Protein AF-A0A1D6MQC3-F1 (afdb_monomer_lite)

InterPro domains:
  IPR008409 Pre-mRNA-splicing factor SPF27 [PF05700] (33-238)
  IPR008409 Pre-mRNA-splicing factor SPF27 [PTHR13296] (32-238)
  IPR029058 Alpha/Beta hydrolase fold [G3DSA:3.40.50.1820] (161-335)
  IPR029058 Alpha/Beta hydrolase fold [SSF53474] (252-306)

Secondary structure (DSSP, 8-state):
------------PPPPPP-TTS------TT-------TTT-TTTT-HHHHHHHHHHHHHHHHH--SPPP-TTTTSPPPPP---TT-HHHHHHHHHHHTTPPPPPP--GGG--PPPPGGGTT-HHHHHHHHHHHHHHHHHHHHHHHHHHHHHHHHHHHHHHHHHHHHHHHHHHHHHHHHHHHHHHHHHHHHHHHHHHHHHHHHHHHHHHHHHHHHHHHHHHHHHHHHHHHHHHHHHHHHHHHHS-TT----SEEEE--TT--TT--PPEEEEEE---STTS-TTSHHHHHHHHHHHHHHT-EEEEEEPPP----------------------------------------------------

Sequence (361 aa):
MASSATREVLMLEAPPPSDPAAGPWRAVPDAEAIDALPYIDGDYGDAAVKREVDRLVEEEMRRGKRKPADFLRDLPPVPTAGFENHPMLSKEYERVRAGKPPFMLDMSRYGLEPPPMNKRNDVGAWRQALRNAQSQLQHQIIRIENLELMLKYGVDVWKLQNRQMESVLSRMQKMAVEYNERIENVNRERKFHQQNTGGQLHALKMEWQELCQKNIAIQAACVDLQNHIDQLKLEAKELRYLDNPAFPSHLCCLFVPSGSGVHDWLPLIIYFHGGGYVLFRVAYDLLYDTCMALTATTLAVVVSVGECPWTTTQEPTHKHHEDLRYRGGKEEATLHLSLAAGRFISHCDYLSCNCHMGQSV

Structure (mmCIF, N/CA/C/O backbone):
data_AF-A0A1D6MQC3-F1
#
_entry.id   AF-A0A1D6MQC3-F1
#
loop_
_atom_site.group_PDB
_atom_site.id
_atom_site.type_symbol
_atom_site.label_atom_id
_atom_site.label_alt_id
_atom_site.label_comp_id
_atom_site.label_asym_id
_atom_site.label_entity_id
_atom_site.label_seq_id
_atom_site.pdbx_PDB_ins_code
_atom_site.Cartn_x
_atom_site.Cartn_y
_atom_site.Cartn_z
_atom_site.occupancy
_atom_site.B_iso_or_equiv
_atom_site.auth_seq_id
_atom_site.auth_comp_id
_atom_site.auth_asym_id
_atom_site.auth_atom_id
_atom_site.pdbx_PDB_model_num
ATOM 1 N N . MET A 1 1 ? -34.246 26.221 39.893 1.00 34.72 1 MET A N 1
ATOM 2 C CA . MET A 1 1 ? -32.952 25.786 39.330 1.00 34.72 1 MET A CA 1
ATOM 3 C C . MET A 1 1 ? -32.909 24.269 39.389 1.00 34.72 1 MET A C 1
ATOM 5 O O . MET A 1 1 ? -32.633 23.721 40.442 1.00 34.72 1 MET A O 1
ATOM 9 N N . ALA A 1 2 ? -33.272 23.601 38.299 1.00 31.73 2 ALA A N 1
ATOM 10 C CA . ALA A 1 2 ? -33.122 22.158 38.156 1.00 31.73 2 ALA A CA 1
ATOM 11 C C . ALA A 1 2 ? -32.443 21.942 36.804 1.00 31.73 2 ALA A C 1
ATOM 13 O O . ALA A 1 2 ? -33.052 22.165 35.761 1.00 31.73 2 ALA A O 1
ATOM 14 N N . SER A 1 3 ? -31.144 21.644 36.836 1.00 33.56 3 SER A N 1
ATOM 15 C CA . SER A 1 3 ? -30.374 21.332 35.637 1.00 33.56 3 SER A CA 1
ATOM 16 C C . SER A 1 3 ? -30.653 19.878 35.274 1.00 33.56 3 SER A C 1
ATOM 18 O O . SER A 1 3 ? -30.151 18.959 35.918 1.00 33.56 3 SER A O 1
ATOM 20 N N . SER A 1 4 ? -31.514 19.683 34.278 1.00 36.75 4 SER A N 1
ATOM 21 C CA . SER A 1 4 ? -31.665 18.415 33.575 1.00 36.75 4 SER A CA 1
ATOM 22 C C . SER A 1 4 ? -30.401 18.192 32.748 1.00 36.75 4 SER A C 1
ATOM 24 O O . SER A 1 4 ? -30.325 18.624 31.601 1.00 36.75 4 SER A O 1
ATOM 26 N N . ALA A 1 5 ? -29.394 17.553 33.341 1.00 38.22 5 ALA A N 1
ATOM 27 C CA . ALA A 1 5 ? -28.228 17.077 32.613 1.00 38.22 5 ALA A CA 1
ATOM 28 C C . ALA A 1 5 ? -28.644 15.861 31.773 1.00 38.22 5 ALA A C 1
ATOM 30 O O . ALA A 1 5 ? -28.589 14.714 32.217 1.00 38.22 5 ALA A O 1
ATOM 31 N N . THR A 1 6 ? -29.116 16.126 30.558 1.00 37.12 6 THR A N 1
ATOM 32 C CA . THR A 1 6 ? -29.173 15.136 29.487 1.00 37.12 6 THR A CA 1
ATOM 33 C C . THR A 1 6 ? -27.772 14.560 29.313 1.00 37.12 6 THR A C 1
ATOM 35 O O . THR A 1 6 ? -26.842 15.276 28.951 1.00 37.12 6 THR A O 1
ATOM 38 N N . ARG A 1 7 ? -27.608 13.270 29.625 1.00 45.03 7 ARG A N 1
ATOM 39 C CA . ARG A 1 7 ? -26.425 12.492 29.251 1.00 45.03 7 ARG A CA 1
ATOM 40 C C . ARG A 1 7 ? -26.355 12.475 27.726 1.00 45.03 7 ARG A C 1
ATOM 42 O O . ARG A 1 7 ? -27.000 11.645 27.093 1.00 45.03 7 ARG A O 1
ATOM 49 N N . GLU A 1 8 ? -25.613 13.411 27.147 1.00 39.19 8 GLU A N 1
ATOM 50 C CA . GLU A 1 8 ? -25.150 13.299 25.769 1.00 39.19 8 GLU A CA 1
ATOM 51 C C . GLU A 1 8 ? -24.224 12.083 25.709 1.00 39.19 8 GLU A C 1
ATOM 53 O O . GLU A 1 8 ? -23.063 12.120 26.115 1.00 39.19 8 GLU A O 1
ATOM 58 N N . VAL A 1 9 ? -24.783 10.956 25.274 1.00 41.75 9 VAL A N 1
ATOM 59 C CA . VAL A 1 9 ? -24.000 9.836 24.765 1.00 41.75 9 VAL A CA 1
ATOM 60 C C . VAL A 1 9 ? -23.278 10.391 23.545 1.00 41.75 9 VAL A C 1
ATOM 62 O O . VAL A 1 9 ? -23.918 10.692 22.540 1.00 41.75 9 VAL A O 1
ATOM 65 N N . LEU A 1 10 ? -21.966 10.605 23.667 1.00 40.91 10 LEU A N 1
ATOM 66 C CA . LEU A 1 10 ? -21.094 10.952 22.549 1.00 40.91 10 LEU A CA 1
ATOM 67 C C . LEU A 1 10 ? -21.168 9.806 21.540 1.00 40.91 10 LEU A C 1
ATOM 69 O O . LEU A 1 10 ? -20.460 8.807 21.654 1.00 40.91 10 LEU A O 1
ATOM 73 N N . MET A 1 11 ? -22.089 9.935 20.591 1.00 41.16 11 MET A N 1
ATOM 74 C CA . MET A 1 11 ? -22.157 9.076 19.425 1.00 41.16 11 MET A CA 1
ATOM 75 C C . MET A 1 11 ? -20.821 9.207 18.699 1.00 41.16 11 MET A C 1
ATOM 77 O O . MET A 1 11 ? -20.353 10.317 18.440 1.00 41.16 11 MET A O 1
ATOM 81 N N . LEU A 1 12 ? -20.195 8.066 18.419 1.00 43.25 12 LEU A N 1
ATOM 82 C CA . LEU A 1 12 ? -19.002 7.972 17.592 1.00 43.25 12 LEU A CA 1
ATOM 83 C C . LEU A 1 12 ? -19.393 8.429 16.177 1.00 43.25 12 LEU A C 1
ATOM 85 O O . LEU A 1 12 ? -19.838 7.627 15.357 1.00 43.25 12 LEU A O 1
ATOM 89 N N . GLU A 1 13 ? -19.317 9.729 15.897 1.00 42.38 13 GLU A N 1
ATOM 90 C CA . GLU A 1 13 ? -19.488 10.201 14.530 1.00 42.38 13 GLU A CA 1
ATOM 91 C C . GLU A 1 13 ? -18.319 9.664 13.706 1.00 42.38 13 GLU A C 1
ATOM 93 O O . GLU A 1 13 ? -17.146 9.944 13.971 1.00 42.38 13 GLU A O 1
ATOM 98 N N . ALA A 1 14 ? -18.655 8.824 12.726 1.00 45.47 14 ALA A N 1
ATOM 99 C CA . ALA A 1 14 ? -17.711 8.381 11.721 1.00 45.47 14 ALA A CA 1
ATOM 100 C C . ALA A 1 14 ? -17.097 9.614 11.034 1.00 45.47 14 ALA A C 1
ATOM 102 O O . ALA A 1 14 ? -17.800 10.610 10.833 1.00 45.47 14 ALA A O 1
ATOM 103 N N . PRO A 1 15 ? -15.807 9.565 10.655 1.00 46.56 15 PRO A N 1
ATOM 104 C CA . PRO A 1 15 ? -15.192 10.655 9.915 1.00 46.56 15 PRO A CA 1
ATOM 105 C C . PRO A 1 15 ? -16.057 11.012 8.696 1.00 46.56 15 PRO A C 1
ATOM 107 O O . PRO A 1 15 ? -16.594 10.101 8.053 1.00 46.56 15 PRO A O 1
ATOM 110 N N . PRO A 1 16 ? -16.223 12.314 8.385 1.00 42.84 16 PRO A N 1
ATOM 111 C CA . PRO A 1 16 ? -17.072 12.748 7.287 1.00 42.84 16 PRO A CA 1
ATOM 112 C C . PRO A 1 16 ? -16.651 12.033 5.998 1.00 42.84 16 PRO A C 1
ATOM 114 O O . PRO A 1 16 ? -15.452 11.801 5.801 1.00 42.84 16 PRO A O 1
ATOM 117 N N . PRO A 1 17 ? -17.614 11.663 5.131 1.00 44.62 17 PRO A N 1
ATOM 118 C CA . PRO A 1 17 ? -17.319 10.947 3.903 1.00 44.62 17 PRO A CA 1
ATOM 119 C C . PRO A 1 17 ? -16.237 11.703 3.133 1.00 44.62 17 PRO A C 1
ATOM 121 O O . PRO A 1 17 ? -16.366 12.893 2.840 1.00 44.62 17 PRO A O 1
ATOM 124 N N . SER A 1 18 ? -15.137 11.001 2.877 1.00 50.00 18 SER A N 1
ATOM 125 C CA . SER A 1 18 ? -13.999 11.495 2.118 1.00 50.00 18 SER A CA 1
ATOM 126 C C . SER A 1 18 ? -14.471 12.044 0.775 1.00 50.00 18 SER A C 1
ATOM 128 O O . SER A 1 18 ? -15.140 11.318 0.049 1.00 50.00 18 SER A O 1
ATOM 130 N N . ASP A 1 19 ? -14.106 13.300 0.505 1.00 46.09 19 ASP A N 1
ATOM 131 C CA . ASP A 1 19 ? -13.983 13.986 -0.790 1.00 46.09 19 ASP A CA 1
ATOM 132 C C . ASP A 1 19 ? -14.929 13.501 -1.919 1.00 46.09 19 ASP A C 1
ATOM 134 O O . ASP A 1 19 ? -14.752 12.392 -2.417 1.00 46.09 19 ASP A O 1
ATOM 138 N N . PRO A 1 20 ? -15.883 14.309 -2.427 1.00 47.78 20 PRO A N 1
ATOM 139 C CA . PRO A 1 20 ? -16.808 13.896 -3.496 1.00 47.78 20 PRO A CA 1
ATOM 140 C C . PRO A 1 20 ? -16.132 13.489 -4.825 1.00 47.78 20 PRO A C 1
ATOM 142 O O . PRO A 1 20 ? -16.808 12.989 -5.725 1.00 47.78 20 PRO A O 1
ATOM 145 N N . ALA A 1 21 ? -14.815 13.689 -4.966 1.00 47.16 21 ALA A N 1
ATOM 146 C CA . ALA A 1 21 ? -14.002 13.172 -6.070 1.00 47.16 21 ALA A CA 1
ATOM 147 C C . ALA A 1 21 ? -13.526 11.713 -5.877 1.00 47.16 21 ALA A C 1
ATOM 149 O O . ALA A 1 21 ? -13.107 11.068 -6.843 1.00 47.16 21 ALA A O 1
ATOM 150 N N . ALA A 1 22 ? -13.585 11.173 -4.658 1.00 48.03 22 ALA A N 1
ATOM 151 C CA . ALA A 1 22 ? -13.391 9.758 -4.395 1.00 48.03 22 ALA A CA 1
ATOM 152 C C . ALA A 1 22 ? -14.661 9.026 -4.847 1.00 48.03 22 ALA A C 1
ATOM 154 O O . ALA A 1 22 ? -15.735 9.205 -4.280 1.00 48.03 22 ALA A O 1
ATOM 155 N N . GLY A 1 23 ? -14.552 8.242 -5.923 1.00 49.53 23 GLY A N 1
ATOM 156 C CA . GLY A 1 23 ? -15.660 7.436 -6.441 1.00 49.53 23 GLY A CA 1
ATOM 157 C C . GLY A 1 23 ? -16.325 6.572 -5.357 1.00 49.53 23 GLY A C 1
ATOM 158 O O . GLY A 1 23 ? -15.761 6.408 -4.275 1.00 49.53 23 GLY A O 1
ATOM 159 N N . PRO A 1 24 ? -17.512 6.001 -5.634 1.00 45.12 24 PRO A N 1
ATOM 160 C CA . PRO A 1 24 ? -18.362 5.327 -4.656 1.00 45.12 24 PRO A CA 1
ATOM 161 C C . PRO A 1 24 ? -17.774 3.968 -4.244 1.00 45.12 24 PRO A C 1
ATOM 163 O O . PRO A 1 24 ? -18.331 2.906 -4.513 1.00 45.12 24 PRO A O 1
ATOM 166 N N . TRP A 1 25 ? -16.627 3.984 -3.577 1.00 49.94 25 TRP A N 1
ATOM 167 C CA . TRP A 1 25 ? -16.129 2.867 -2.800 1.00 49.94 25 TRP A CA 1
ATOM 168 C C . TRP A 1 25 ? -17.039 2.785 -1.582 1.00 49.94 25 TRP A C 1
ATOM 170 O O . TRP A 1 25 ? -16.910 3.587 -0.665 1.00 49.94 25 TRP A O 1
ATOM 180 N N . ARG A 1 26 ? -18.043 1.904 -1.668 1.00 51.34 26 ARG A N 1
ATOM 181 C CA . ARG A 1 26 ? -19.084 1.627 -0.665 1.00 51.34 26 ARG A CA 1
ATOM 182 C C . ARG A 1 26 ? -18.827 2.266 0.708 1.00 51.34 26 ARG A C 1
ATOM 184 O O . ARG A 1 26 ? -18.024 1.758 1.486 1.00 51.34 26 ARG A O 1
ATOM 191 N N . ALA A 1 27 ? -19.650 3.245 1.072 1.00 52.03 27 ALA A N 1
ATOM 192 C CA . ALA A 1 27 ? -20.203 3.199 2.416 1.00 52.03 27 ALA A CA 1
ATOM 193 C C . ALA A 1 27 ? -21.127 1.972 2.438 1.00 52.03 27 ALA A C 1
ATOM 195 O O . ALA A 1 27 ? -22.061 1.877 1.637 1.00 52.03 27 ALA A O 1
ATOM 196 N N . VAL A 1 28 ? -20.795 0.965 3.245 1.00 49.41 28 VAL A N 1
ATOM 197 C CA . VAL A 1 28 ? -21.633 -0.231 3.380 1.00 49.41 28 VAL A CA 1
ATOM 198 C C . VAL A 1 28 ? -23.005 0.234 3.910 1.00 49.41 28 VAL A C 1
ATOM 200 O O . VAL A 1 28 ? -23.018 0.956 4.904 1.00 49.41 28 VAL A O 1
ATOM 203 N N . PRO A 1 29 ? -24.142 -0.125 3.273 1.00 50.16 29 PRO A N 1
ATOM 204 C CA . PRO A 1 29 ? -25.469 0.383 3.662 1.00 50.16 29 PRO A CA 1
ATOM 205 C C . PRO A 1 29 ? -25.888 -0.015 5.084 1.00 50.16 29 PRO A C 1
ATOM 207 O O . PRO A 1 29 ? -26.681 0.683 5.697 1.00 50.16 29 PRO A O 1
ATOM 210 N N . ASP A 1 30 ?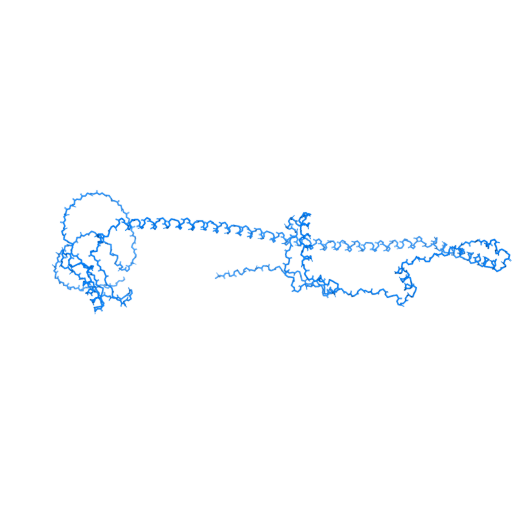 -25.299 -1.104 5.581 1.00 45.75 30 ASP A N 1
ATOM 211 C CA . ASP A 1 30 ? -25.301 -1.575 6.964 1.00 45.75 30 ASP A CA 1
ATOM 212 C C . ASP A 1 30 ? -23.847 -1.885 7.346 1.00 45.75 30 ASP A C 1
ATOM 214 O O . ASP A 1 30 ? -23.471 -3.035 7.581 1.00 45.75 30 ASP A O 1
ATOM 218 N N . ALA A 1 31 ? -22.973 -0.878 7.385 1.00 50.22 31 ALA A N 1
ATOM 219 C CA . ALA A 1 31 ? -21.895 -0.960 8.362 1.00 50.22 31 ALA A CA 1
ATOM 220 C C . ALA A 1 31 ? -22.562 -0.858 9.742 1.00 50.22 31 ALA A C 1
ATOM 222 O O . ALA A 1 31 ? -22.461 0.170 10.408 1.00 50.22 31 ALA A O 1
ATOM 223 N N . GLU A 1 32 ? -23.264 -1.920 10.171 1.00 51.44 32 GLU A N 1
ATOM 224 C CA . GLU A 1 32 ? -23.300 -2.258 11.591 1.00 51.44 32 GLU A CA 1
ATOM 225 C C . GLU A 1 32 ? -21.884 -2.002 12.075 1.00 51.44 32 GLU A C 1
ATOM 227 O O . GLU A 1 32 ? -20.941 -2.455 11.426 1.00 51.44 32 GLU A O 1
ATOM 232 N N . ALA A 1 33 ? -21.728 -1.157 13.089 1.00 58.84 33 ALA A N 1
ATOM 233 C CA . ALA A 1 33 ? -20.427 -0.786 13.601 1.00 58.84 33 ALA A CA 1
ATOM 234 C C . ALA A 1 33 ? -19.710 -2.073 14.027 1.00 58.84 33 ALA A C 1
ATOM 236 O O . ALA A 1 33 ? -19.910 -2.566 15.135 1.00 58.84 33 ALA A O 1
ATOM 237 N N . ILE A 1 34 ? -18.947 -2.670 13.104 1.00 62.44 34 ILE A N 1
ATOM 238 C CA . ILE A 1 34 ? -18.114 -3.832 13.364 1.00 62.44 34 ILE A CA 1
ATOM 239 C C . ILE A 1 34 ? -16.977 -3.266 14.194 1.00 62.44 34 ILE A C 1
ATOM 241 O O . ILE A 1 34 ? -15.981 -2.771 13.664 1.00 62.44 34 ILE A O 1
ATOM 245 N N . ASP A 1 35 ? -17.208 -3.243 15.499 1.00 72.56 35 ASP A N 1
ATOM 246 C CA . ASP A 1 35 ? -16.272 -2.714 16.464 1.00 72.56 35 ASP A CA 1
ATOM 247 C C . ASP A 1 35 ? -15.234 -3.794 16.756 1.00 72.56 35 ASP A C 1
ATOM 249 O O . ASP A 1 35 ? -15.494 -4.782 17.442 1.00 72.56 35 ASP A O 1
ATOM 253 N N . ALA A 1 36 ? -14.067 -3.636 16.148 1.00 82.06 36 ALA A N 1
ATOM 254 C CA . ALA A 1 36 ? -12.862 -4.362 16.505 1.00 82.06 36 ALA A CA 1
ATOM 255 C C . ALA A 1 36 ? -11.832 -3.316 16.927 1.00 82.06 36 ALA A C 1
ATOM 257 O O . ALA A 1 36 ? -11.627 -2.326 16.211 1.00 82.06 36 ALA A O 1
ATOM 258 N N . LEU A 1 37 ? -11.160 -3.529 18.064 1.00 89.06 37 LEU A N 1
ATOM 259 C CA . LEU A 1 37 ? -10.307 -2.519 18.688 1.00 89.06 37 LEU A CA 1
ATOM 260 C C . LEU A 1 37 ? -8.840 -3.001 18.782 1.00 89.06 37 LEU A C 1
ATOM 262 O O . LEU A 1 37 ? -8.327 -3.236 19.879 1.00 89.06 37 LEU A O 1
ATOM 266 N N . PRO A 1 38 ? -8.097 -3.083 17.651 1.00 90.00 38 PRO A N 1
ATOM 267 C CA . PRO A 1 38 ? -6.746 -3.653 17.604 1.00 90.00 38 PRO A CA 1
ATOM 268 C C . PRO A 1 38 ? -5.713 -3.054 18.567 1.00 90.00 38 PRO A C 1
ATOM 270 O O . PRO A 1 38 ? -4.711 -3.702 18.856 1.00 90.00 38 PRO A O 1
ATOM 273 N N . TYR A 1 39 ? -5.880 -1.804 19.019 1.00 90.06 39 TYR A N 1
ATOM 274 C CA . TYR A 1 39 ? -4.934 -1.167 19.943 1.00 90.06 39 TYR A CA 1
ATOM 275 C C . TYR A 1 39 ? -5.162 -1.534 21.416 1.00 90.06 39 TYR A C 1
ATOM 277 O O . TYR A 1 39 ? -4.276 -1.255 22.229 1.00 90.06 39 TYR A O 1
ATOM 285 N N . ILE A 1 40 ? -6.313 -2.115 21.771 1.00 90.50 40 ILE A N 1
ATOM 286 C CA . ILE A 1 40 ? -6.606 -2.600 23.133 1.00 90.50 40 ILE A CA 1
ATOM 287 C C . ILE A 1 40 ? -6.751 -4.129 23.191 1.00 90.50 40 ILE A C 1
ATOM 289 O O . ILE A 1 40 ? -6.465 -4.712 24.237 1.00 90.50 40 ILE A O 1
ATOM 293 N N . ASP A 1 41 ? -7.134 -4.767 22.081 1.00 90.00 41 ASP A N 1
ATOM 294 C CA . ASP A 1 41 ? -7.261 -6.220 21.947 1.00 90.00 41 ASP A CA 1
ATOM 295 C C . ASP A 1 41 ? -5.865 -6.858 21.833 1.00 90.00 41 ASP A C 1
ATOM 297 O O . ASP A 1 41 ? -5.247 -6.907 20.768 1.00 90.00 41 ASP A O 1
ATOM 301 N N . GLY A 1 42 ? -5.314 -7.307 22.965 1.00 84.44 42 GLY A N 1
ATOM 302 C CA . GLY A 1 42 ? -3.948 -7.844 23.041 1.00 84.44 42 GLY A CA 1
ATOM 303 C C . GLY A 1 42 ? -3.745 -9.197 22.345 1.00 84.44 42 GLY A C 1
ATOM 304 O O . GLY A 1 42 ? -2.610 -9.583 22.072 1.00 84.44 42 GLY A O 1
ATOM 305 N N . ASP A 1 43 ? -4.827 -9.909 22.052 1.00 85.50 43 ASP A N 1
ATOM 306 C CA . ASP A 1 43 ? -4.866 -11.228 21.418 1.00 85.50 43 ASP A CA 1
ATOM 307 C C . ASP A 1 43 ? -4.894 -11.166 19.882 1.00 85.50 43 ASP A C 1
ATOM 309 O O . ASP A 1 43 ? -4.569 -12.153 19.220 1.00 85.50 43 ASP A O 1
ATOM 313 N N . TYR A 1 44 ? -5.174 -9.997 19.297 1.00 80.88 44 TYR A N 1
ATOM 314 C CA . TYR A 1 44 ? -5.200 -9.797 17.843 1.00 80.88 44 TYR A CA 1
ATOM 315 C C . TYR A 1 44 ? -3.867 -10.153 17.156 1.00 80.88 44 TYR A C 1
ATOM 317 O O . TYR A 1 44 ? -3.840 -10.631 16.022 1.00 80.88 44 TYR A O 1
ATOM 325 N N . GLY A 1 45 ? -2.742 -9.928 17.844 1.00 83.31 45 GLY A N 1
ATOM 326 C CA . GLY A 1 45 ? -1.400 -10.241 17.344 1.00 83.31 45 GLY A CA 1
ATOM 327 C C . GLY A 1 45 ? -0.965 -11.700 17.524 1.00 83.31 45 GLY A C 1
ATOM 328 O O . GLY A 1 45 ? 0.106 -12.069 17.038 1.00 83.31 45 GLY A O 1
ATOM 329 N N . ASP A 1 46 ? -1.745 -12.532 18.220 1.00 91.62 46 ASP A N 1
ATOM 330 C CA . ASP A 1 46 ? -1.376 -13.919 18.495 1.00 91.62 46 ASP A CA 1
ATOM 331 C C . ASP A 1 46 ? -1.647 -14.825 17.279 1.00 91.62 46 ASP A C 1
ATOM 333 O O . ASP A 1 46 ? -2.776 -15.010 16.812 1.00 91.62 46 ASP A O 1
ATOM 337 N N . ALA A 1 47 ? -0.587 -15.462 16.778 1.00 92.75 47 ALA A N 1
ATOM 338 C CA . ALA A 1 47 ? -0.668 -16.407 15.672 1.00 92.75 47 ALA A CA 1
ATOM 339 C C . ALA A 1 47 ? -1.525 -17.648 15.994 1.00 92.75 47 ALA A C 1
ATOM 341 O O . ALA A 1 47 ? -2.028 -18.296 15.073 1.00 92.75 47 ALA A O 1
ATOM 342 N N . ALA A 1 48 ? -1.683 -18.028 17.267 1.00 94.12 48 ALA A N 1
ATOM 343 C CA . ALA A 1 48 ? -2.581 -19.110 17.665 1.00 94.12 48 ALA A CA 1
ATOM 344 C C . ALA A 1 48 ? -4.053 -18.724 17.475 1.00 94.12 48 ALA A C 1
ATOM 346 O O . ALA A 1 48 ? -4.798 -19.490 16.863 1.00 94.12 48 ALA A O 1
ATOM 347 N N . VAL A 1 49 ? -4.430 -17.519 17.912 1.00 92.31 49 VAL A N 1
ATOM 348 C CA . VAL A 1 49 ? -5.777 -16.963 17.725 1.00 92.31 49 VAL A CA 1
ATOM 349 C C . VAL A 1 49 ? -6.089 -16.841 16.240 1.00 92.31 49 VAL A C 1
ATOM 351 O O . VAL A 1 49 ? -7.124 -17.333 15.796 1.00 92.31 49 VAL A O 1
ATOM 354 N N . LYS A 1 50 ? -5.155 -16.310 15.437 1.00 92.94 50 LYS A N 1
ATOM 355 C CA . LYS A 1 50 ? -5.337 -16.223 13.982 1.00 92.94 50 LYS A CA 1
ATOM 356 C C . LYS A 1 50 ? -5.622 -17.586 13.345 1.00 92.94 50 LYS A C 1
ATOM 358 O O . LYS A 1 50 ? -6.541 -17.694 12.541 1.00 92.94 50 LYS A O 1
ATOM 363 N N . ARG A 1 51 ? -4.853 -18.625 13.692 1.00 94.94 51 ARG A N 1
ATOM 364 C CA . ARG A 1 51 ? -5.054 -19.976 13.134 1.00 94.94 51 ARG A CA 1
ATOM 365 C C . ARG A 1 51 ? -6.434 -20.534 13.463 1.00 94.94 51 ARG A C 1
ATOM 367 O O . ARG A 1 51 ? -7.042 -21.164 12.605 1.00 94.94 51 ARG A O 1
ATOM 374 N N . GLU A 1 52 ? -6.915 -20.314 14.682 1.00 95.31 52 GLU A N 1
ATOM 375 C CA . GLU A 1 52 ? -8.244 -20.772 15.081 1.00 95.31 52 GLU A CA 1
ATOM 376 C C . GLU A 1 52 ? -9.352 -19.982 14.377 1.00 95.31 52 GLU A C 1
ATOM 378 O O . GLU A 1 52 ? -10.297 -20.577 13.866 1.00 95.31 52 GLU A O 1
ATOM 383 N N . VAL A 1 53 ? -9.204 -18.659 14.259 1.00 94.00 53 VAL A N 1
ATOM 384 C CA . VAL A 1 53 ? -10.132 -17.816 13.492 1.00 94.00 53 VAL A CA 1
ATOM 385 C C . VAL A 1 53 ? -10.170 -18.245 12.024 1.00 94.00 53 VAL A C 1
ATOM 387 O O . VAL A 1 53 ? -11.254 -18.447 11.485 1.00 94.00 53 VAL A O 1
ATOM 390 N N . ASP A 1 54 ? -9.013 -18.454 11.389 1.00 95.06 54 ASP A N 1
ATOM 391 C CA . ASP A 1 54 ? -8.929 -18.924 10.001 1.00 95.06 54 ASP A CA 1
ATOM 392 C C . ASP A 1 54 ? -9.635 -20.282 9.834 1.00 95.06 54 ASP A C 1
ATOM 394 O O . ASP A 1 54 ? -10.389 -20.470 8.878 1.00 95.06 54 ASP A O 1
ATOM 398 N N . ARG A 1 55 ? -9.456 -21.207 10.790 1.00 96.56 55 ARG A N 1
ATOM 399 C CA . ARG A 1 55 ? -10.135 -22.512 10.808 1.00 96.56 55 ARG A CA 1
ATOM 400 C C . ARG A 1 55 ? -11.657 -22.356 10.870 1.00 96.56 55 ARG A C 1
ATOM 402 O O . ARG A 1 55 ? -12.366 -23.004 10.104 1.00 96.56 55 ARG A O 1
ATOM 409 N N . LEU A 1 56 ? -12.163 -21.500 11.759 1.00 95.81 56 LEU A N 1
ATOM 410 C CA . LEU A 1 56 ? -13.600 -21.235 11.904 1.00 95.81 56 LEU A CA 1
ATOM 411 C C . LEU A 1 56 ? -14.185 -20.568 10.652 1.00 95.81 56 LEU A C 1
ATOM 413 O O . LEU A 1 56 ? -15.262 -20.951 10.195 1.00 95.81 56 LEU A O 1
ATOM 417 N N . VAL A 1 57 ? -13.459 -19.614 10.061 1.00 93.19 57 VAL A N 1
ATOM 418 C CA . VAL A 1 57 ? -13.843 -18.976 8.795 1.00 93.19 57 VAL A CA 1
ATOM 419 C C . VAL A 1 57 ? -13.915 -20.017 7.680 1.00 93.19 57 VAL A C 1
ATOM 421 O O . VAL A 1 57 ? -14.891 -20.038 6.935 1.00 93.19 57 VAL A O 1
ATOM 424 N N . GLU A 1 58 ? -12.934 -20.912 7.572 1.00 93.12 58 GLU A N 1
ATOM 425 C CA . GLU A 1 58 ? -12.930 -21.970 6.558 1.00 93.12 58 GLU A CA 1
ATOM 426 C C . GLU A 1 58 ? -14.089 -22.963 6.749 1.00 93.12 58 GLU A C 1
ATOM 428 O O . GLU A 1 58 ? -14.743 -23.356 5.778 1.00 93.12 58 GLU A O 1
ATOM 433 N N . GLU A 1 59 ? -14.412 -23.329 7.992 1.00 94.44 59 GLU A N 1
ATOM 434 C CA . GLU A 1 59 ? -15.570 -24.174 8.298 1.00 94.44 59 GLU A CA 1
ATOM 435 C C . GLU A 1 59 ? -16.895 -23.526 7.895 1.00 94.44 59 GLU A C 1
ATOM 437 O O . GLU A 1 59 ? -17.747 -24.196 7.299 1.00 94.44 59 GLU A O 1
ATOM 442 N N . GLU A 1 60 ? -17.061 -22.233 8.168 1.00 92.00 60 GLU A N 1
ATOM 443 C CA . GLU A 1 60 ? -18.244 -21.477 7.759 1.00 92.00 60 GLU A CA 1
ATOM 444 C C . GLU A 1 60 ? -18.299 -21.281 6.243 1.00 92.00 60 GLU A C 1
ATOM 446 O O . GLU A 1 60 ? -19.356 -21.465 5.641 1.00 92.00 60 GLU A O 1
ATOM 451 N N . MET A 1 61 ? -17.164 -21.037 5.585 1.00 88.62 61 MET A N 1
ATOM 452 C CA . MET A 1 61 ? -17.077 -20.998 4.122 1.00 88.62 61 MET A CA 1
ATOM 453 C C . MET A 1 61 ? -17.454 -22.345 3.491 1.00 88.62 61 MET A C 1
ATOM 455 O O . MET A 1 61 ? -18.103 -22.376 2.445 1.00 88.62 61 MET A O 1
ATOM 459 N N . ARG A 1 62 ? -17.115 -23.467 4.137 1.00 89.06 62 ARG A N 1
ATOM 460 C CA . ARG A 1 62 ? -17.484 -24.817 3.683 1.00 89.06 62 ARG A CA 1
ATOM 461 C C . ARG A 1 62 ? -18.970 -25.125 3.886 1.00 89.06 62 ARG A C 1
ATOM 463 O O . ARG A 1 62 ? -19.563 -25.847 3.085 1.00 89.06 62 ARG A O 1
ATOM 470 N N . ARG A 1 63 ? -19.571 -24.641 4.977 1.00 88.75 63 ARG A N 1
ATOM 471 C CA . ARG A 1 63 ? -21.003 -24.831 5.291 1.00 88.75 63 ARG A CA 1
ATOM 472 C C . ARG A 1 63 ? -21.899 -23.855 4.529 1.00 88.75 63 ARG A C 1
ATOM 474 O O . ARG A 1 63 ? -23.061 -24.166 4.250 1.00 88.75 63 ARG A O 1
ATOM 481 N N . GLY A 1 64 ? -21.366 -22.683 4.204 1.00 83.19 64 GLY A N 1
ATOM 482 C CA . GLY A 1 64 ? -22.061 -21.584 3.564 1.00 83.19 64 GLY A CA 1
ATOM 483 C C . GLY A 1 64 ? -22.578 -21.957 2.180 1.00 83.19 64 GLY A C 1
ATOM 484 O O . GLY A 1 64 ? -21.828 -22.272 1.265 1.00 83.19 64 GLY A O 1
ATOM 485 N N . LYS A 1 65 ? -23.897 -21.861 1.995 1.00 76.62 65 LYS A N 1
ATOM 486 C CA . LYS A 1 65 ? -24.544 -21.994 0.674 1.00 76.62 65 LYS A CA 1
ATOM 487 C C . LYS A 1 65 ? -24.527 -20.685 -0.125 1.00 76.62 65 LYS A C 1
ATOM 489 O O . LYS A 1 65 ? -24.932 -20.662 -1.287 1.00 76.62 65 LYS A O 1
ATOM 494 N N . ARG A 1 66 ? -24.118 -19.578 0.509 1.00 76.31 66 ARG A N 1
ATOM 495 C CA . ARG A 1 66 ? -23.995 -18.265 -0.129 1.00 76.31 66 ARG A CA 1
ATOM 496 C C . ARG A 1 66 ? -22.756 -18.283 -1.018 1.00 76.31 66 ARG A C 1
ATOM 498 O O . ARG A 1 66 ? -21.663 -18.572 -0.547 1.00 76.31 66 ARG A O 1
ATOM 505 N N . LYS A 1 67 ? -22.928 -17.967 -2.302 1.00 71.25 67 LYS A N 1
ATOM 506 C CA . LYS A 1 67 ? -21.783 -17.720 -3.182 1.00 71.25 67 LYS A CA 1
ATOM 507 C C . LYS A 1 67 ? -21.007 -16.516 -2.630 1.00 71.25 67 LYS A C 1
ATOM 509 O O . LYS A 1 67 ? -21.666 -15.575 -2.173 1.00 71.25 67 LYS A O 1
ATOM 514 N N . PRO A 1 68 ? -19.661 -16.526 -2.673 1.00 73.69 68 PRO A N 1
ATOM 515 C CA . PRO A 1 68 ? -18.869 -15.353 -2.333 1.00 73.69 68 PRO A CA 1
ATOM 516 C C . PRO A 1 68 ? -19.438 -14.131 -3.051 1.00 73.69 68 PRO A C 1
ATOM 518 O O . PRO A 1 68 ? -19.798 -14.219 -4.230 1.00 73.69 68 PRO A O 1
ATOM 521 N N . ALA A 1 69 ? -19.595 -13.020 -2.331 1.00 75.38 69 ALA A N 1
ATOM 522 C CA . ALA A 1 69 ? -20.041 -11.786 -2.954 1.00 75.38 69 ALA A CA 1
ATOM 523 C C . ALA A 1 69 ? -19.091 -11.462 -4.112 1.00 75.38 69 ALA A C 1
ATOM 525 O O . ALA A 1 69 ? -17.877 -11.553 -3.959 1.00 75.38 69 ALA A O 1
ATOM 526 N N . ASP A 1 70 ? -19.638 -11.106 -5.274 1.00 78.50 70 ASP A N 1
ATOM 527 C CA . ASP A 1 70 ? -18.799 -10.637 -6.371 1.00 78.50 70 ASP A CA 1
ATOM 528 C C . ASP A 1 70 ? -18.187 -9.284 -5.983 1.00 78.50 70 ASP A C 1
ATOM 530 O O . ASP A 1 70 ? -18.861 -8.250 -6.052 1.00 78.50 70 ASP A O 1
ATOM 534 N N . PHE A 1 71 ? -16.944 -9.329 -5.498 1.00 77.19 71 PHE A N 1
ATOM 535 C CA . PHE A 1 71 ? -16.149 -8.168 -5.099 1.00 77.19 71 PHE A CA 1
ATOM 536 C C . PHE A 1 71 ? -15.675 -7.351 -6.309 1.00 77.19 71 PHE A C 1
ATOM 538 O O . PHE A 1 71 ? -15.206 -6.230 -6.139 1.00 77.19 71 PHE A O 1
ATOM 545 N N . LEU A 1 72 ? -15.801 -7.896 -7.526 1.00 80.12 72 LEU A N 1
ATOM 546 C CA . LEU A 1 72 ? -15.398 -7.237 -8.765 1.00 80.12 72 LEU A CA 1
ATOM 547 C C . LEU A 1 72 ? -16.543 -6.474 -9.431 1.00 80.12 72 LEU A C 1
ATOM 549 O O . LEU A 1 72 ? -16.287 -5.700 -10.346 1.00 80.12 72 LEU A O 1
ATOM 553 N N . ARG A 1 73 ? -17.788 -6.641 -8.966 1.00 80.50 73 ARG A N 1
ATOM 554 C CA . ARG A 1 73 ? -18.967 -6.010 -9.583 1.00 80.50 73 ARG A CA 1
ATOM 555 C C . ARG A 1 73 ? -18.877 -4.480 -9.657 1.00 80.50 73 ARG A C 1
ATOM 557 O O . ARG A 1 73 ? -19.454 -3.878 -10.553 1.00 80.50 73 ARG A O 1
ATOM 564 N N . ASP A 1 74 ? -18.221 -3.878 -8.663 1.00 76.25 74 ASP A N 1
ATOM 565 C CA . ASP A 1 74 ? -18.123 -2.425 -8.493 1.00 76.25 74 ASP A CA 1
ATOM 566 C C . ASP A 1 74 ? -16.840 -1.874 -9.134 1.00 76.25 74 ASP A C 1
ATOM 568 O O . ASP A 1 74 ? -16.677 -0.662 -9.274 1.00 76.25 74 ASP A O 1
ATOM 572 N N . LEU A 1 75 ? -15.916 -2.760 -9.520 1.00 79.81 75 LEU A N 1
ATOM 573 C CA . LEU A 1 75 ? -14.728 -2.371 -10.258 1.00 79.81 75 LEU A CA 1
ATOM 574 C C . LEU A 1 75 ? -15.117 -2.121 -11.718 1.00 79.81 75 LEU A C 1
ATOM 576 O O . LEU A 1 75 ? -15.936 -2.856 -12.280 1.00 79.81 75 LEU A O 1
ATOM 580 N N . PRO A 1 76 ? -14.526 -1.102 -12.366 1.00 82.56 76 PRO A N 1
ATOM 581 C CA . PRO A 1 76 ? -14.693 -0.944 -13.799 1.00 82.56 76 PRO A CA 1
ATOM 582 C C . PRO A 1 76 ? -14.261 -2.240 -14.504 1.00 82.56 76 PRO A C 1
ATOM 584 O O . PRO A 1 76 ? -13.323 -2.905 -14.044 1.00 82.56 76 PRO A O 1
ATOM 587 N N . PRO A 1 77 ? -14.924 -2.612 -15.614 1.00 80.50 77 PRO A N 1
ATOM 588 C CA . PRO A 1 77 ? -14.550 -3.801 -16.361 1.00 80.50 77 PRO A CA 1
ATOM 589 C C . PRO A 1 77 ? -13.073 -3.713 -16.737 1.00 80.50 77 PRO A C 1
ATOM 591 O O . PRO A 1 77 ? -12.587 -2.649 -17.130 1.00 80.50 77 PRO A O 1
ATOM 594 N N . VAL A 1 78 ? -12.363 -4.835 -16.600 1.00 79.38 78 VAL A N 1
ATOM 595 C CA . VAL A 1 78 ? -10.940 -4.908 -16.940 1.00 79.38 78 VAL A CA 1
ATOM 596 C C . VAL A 1 78 ? -10.771 -4.407 -18.374 1.00 79.38 78 VAL A C 1
ATOM 598 O O . VAL A 1 78 ? -11.395 -4.976 -19.276 1.00 79.38 78 VAL A O 1
ATOM 601 N N . PRO A 1 79 ? -9.954 -3.363 -18.608 1.00 79.94 79 PRO A N 1
ATOM 602 C CA . PRO A 1 79 ? -9.709 -2.884 -19.953 1.00 79.94 79 PRO A CA 1
ATOM 603 C C . PRO A 1 79 ? -9.173 -4.036 -20.799 1.00 79.94 79 PRO A C 1
ATOM 605 O O . PRO A 1 79 ? -8.129 -4.617 -20.494 1.00 79.94 79 PRO A O 1
ATOM 608 N N . THR A 1 80 ? -9.888 -4.395 -21.861 1.00 75.62 80 THR A N 1
ATOM 609 C CA . THR A 1 80 ? -9.351 -5.310 -22.865 1.00 75.62 80 THR A CA 1
ATOM 610 C C . THR A 1 80 ? -8.098 -4.683 -23.458 1.00 75.62 80 THR A C 1
ATOM 612 O O . THR A 1 80 ? -8.105 -3.501 -23.803 1.00 75.62 80 THR A O 1
ATOM 615 N N . ALA A 1 81 ? -7.020 -5.465 -23.580 1.00 73.06 81 ALA A N 1
ATOM 616 C CA . ALA A 1 81 ? -5.799 -5.045 -24.261 1.00 73.06 81 ALA A CA 1
ATOM 617 C C . ALA A 1 81 ? -6.090 -4.852 -25.761 1.00 73.06 81 ALA A C 1
ATOM 619 O O . ALA A 1 81 ? -5.858 -5.732 -26.587 1.00 73.06 81 ALA A O 1
ATOM 620 N N . GLY A 1 82 ? -6.684 -3.710 -26.099 1.00 75.88 82 GLY A N 1
ATOM 621 C CA . GLY A 1 82 ? -7.023 -3.321 -27.455 1.00 75.88 82 GLY A CA 1
ATOM 622 C C . GLY A 1 82 ? -5.770 -2.842 -28.168 1.00 75.88 82 GLY A C 1
ATOM 623 O O . GLY A 1 82 ? -5.358 -1.697 -28.020 1.00 75.88 82 GLY A O 1
ATOM 624 N N . PHE A 1 83 ? -5.161 -3.710 -28.969 1.00 83.44 83 PHE A N 1
ATOM 625 C CA . PHE A 1 83 ? -4.084 -3.327 -29.887 1.00 83.44 83 PHE A CA 1
ATOM 626 C C . PHE A 1 83 ? -4.632 -2.888 -31.253 1.00 83.44 83 PHE A C 1
ATOM 628 O O . PHE A 1 83 ? -3.964 -3.062 -32.270 1.00 83.44 83 PHE A O 1
ATOM 635 N N . GLU A 1 84 ? -5.848 -2.332 -31.288 1.00 80.69 84 GLU A N 1
ATOM 636 C CA . GLU A 1 84 ? -6.579 -1.972 -32.514 1.00 80.69 84 GLU A CA 1
ATOM 637 C C . GLU A 1 84 ? -5.754 -1.048 -33.423 1.00 80.69 84 GLU A C 1
ATOM 639 O O . GLU A 1 84 ? -5.683 -1.258 -34.631 1.00 80.69 84 GLU A O 1
ATOM 644 N N . ASN A 1 85 ? -5.023 -0.103 -32.824 1.00 85.94 85 A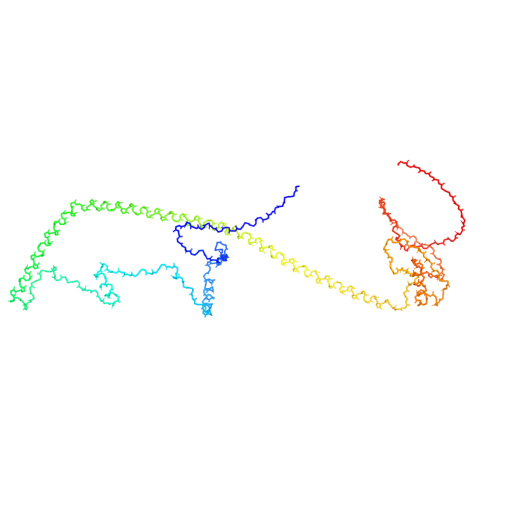SN A N 1
ATOM 645 C CA . ASN A 1 85 ? -4.153 0.837 -33.539 1.00 85.94 85 ASN A CA 1
ATOM 646 C C . ASN A 1 85 ? -2.716 0.321 -33.745 1.00 85.94 85 ASN A C 1
ATOM 648 O O . ASN A 1 85 ? -1.879 1.005 -34.336 1.00 85.94 85 ASN A O 1
ATOM 652 N N . HIS A 1 86 ? -2.400 -0.878 -33.252 1.00 89.25 86 HIS A N 1
ATOM 653 C CA . HIS A 1 86 ? -1.045 -1.424 -33.223 1.00 89.25 86 HIS A CA 1
ATOM 654 C C . HIS A 1 86 ? -1.020 -2.880 -33.711 1.00 89.25 86 HIS A C 1
ATOM 656 O O . HIS A 1 86 ? -0.833 -3.805 -32.915 1.00 89.25 86 HIS A O 1
ATOM 662 N N . PRO A 1 87 ? -1.125 -3.114 -35.034 1.00 90.06 87 PRO A N 1
ATOM 663 C CA . PRO A 1 87 ? -1.206 -4.462 -35.602 1.00 90.06 87 PRO A CA 1
ATOM 664 C C . PRO A 1 87 ? 0.019 -5.334 -35.280 1.00 90.06 87 PRO A C 1
ATOM 666 O O . PRO A 1 87 ? -0.110 -6.548 -35.128 1.00 90.06 87 PRO A O 1
ATOM 669 N N . MET A 1 88 ? 1.206 -4.733 -35.123 1.00 88.88 88 MET A N 1
ATOM 670 C CA . MET A 1 88 ? 2.407 -5.461 -34.690 1.00 88.88 88 MET A CA 1
ATOM 671 C C . MET A 1 88 ? 2.291 -5.962 -33.247 1.00 88.88 88 MET A C 1
ATOM 673 O O . MET A 1 88 ? 2.639 -7.109 -32.978 1.00 88.88 88 MET A O 1
ATOM 677 N N . LEU A 1 89 ? 1.761 -5.134 -32.341 1.00 90.38 89 LEU A N 1
ATOM 678 C CA . LEU A 1 89 ? 1.546 -5.518 -30.945 1.00 90.38 89 LEU A CA 1
ATOM 679 C C . LEU A 1 89 ? 0.424 -6.547 -30.820 1.00 90.38 89 LEU A C 1
ATOM 681 O O . LEU A 1 89 ? 0.577 -7.502 -30.072 1.00 90.38 89 LEU A O 1
ATOM 685 N N . SER A 1 90 ? -0.650 -6.414 -31.604 1.00 89.88 90 SER A N 1
ATOM 686 C CA . SER A 1 90 ? -1.728 -7.410 -31.665 1.00 89.88 90 SER A CA 1
ATOM 687 C C . SER A 1 90 ? -1.195 -8.789 -32.067 1.00 89.88 90 SER A C 1
ATOM 689 O O . SER A 1 90 ? -1.435 -9.786 -31.387 1.00 89.88 90 SER A O 1
ATOM 691 N N . LYS A 1 91 ? -0.390 -8.846 -33.134 1.00 89.81 91 LYS A N 1
ATOM 692 C CA . LYS A 1 91 ? 0.225 -10.090 -33.610 1.00 89.81 91 LYS A CA 1
ATOM 693 C C . LYS A 1 91 ? 1.190 -10.694 -32.588 1.00 89.81 91 LYS A C 1
ATOM 695 O O . LYS A 1 91 ? 1.229 -11.914 -32.428 1.00 89.81 91 LYS A O 1
ATOM 700 N N . GLU A 1 92 ? 1.967 -9.853 -31.913 1.00 90.25 92 GLU A N 1
ATOM 701 C CA . GLU A 1 92 ? 2.903 -10.289 -30.878 1.00 90.25 92 GLU A CA 1
ATOM 702 C C . GLU A 1 92 ? 2.179 -10.791 -29.625 1.00 90.25 92 GLU A C 1
ATOM 704 O O . GLU A 1 92 ? 2.542 -11.827 -29.071 1.00 90.25 92 GLU A O 1
ATOM 709 N N . TYR A 1 93 ? 1.104 -10.114 -29.227 1.00 89.94 93 TYR A N 1
ATOM 710 C CA . TYR A 1 93 ? 0.230 -10.540 -28.143 1.00 89.94 93 TYR A CA 1
ATOM 711 C C . TYR A 1 93 ? -0.367 -11.921 -28.422 1.00 89.94 93 TYR A C 1
ATOM 713 O O . TYR A 1 93 ? -0.265 -12.806 -27.577 1.00 89.94 93 TYR A O 1
ATOM 721 N N . GLU A 1 94 ? -0.895 -12.155 -29.626 1.00 91.00 94 GLU A N 1
ATOM 722 C CA . GLU A 1 94 ? -1.418 -13.471 -30.013 1.00 91.00 94 GLU A CA 1
ATOM 723 C C . GLU A 1 94 ? -0.322 -14.550 -30.071 1.00 91.00 94 GLU A C 1
ATOM 725 O O . GLU A 1 94 ? -0.554 -15.697 -29.685 1.00 91.00 94 GLU A O 1
ATOM 730 N N . ARG A 1 95 ? 0.908 -14.203 -30.480 1.00 92.56 95 ARG A N 1
ATOM 731 C CA . ARG A 1 95 ? 2.059 -15.123 -30.414 1.00 92.56 95 ARG A CA 1
ATOM 732 C C . ARG A 1 95 ? 2.359 -15.538 -28.972 1.00 92.56 95 ARG A C 1
ATOM 734 O O . ARG A 1 95 ? 2.512 -16.734 -28.714 1.00 92.56 95 ARG A O 1
ATOM 741 N N . VAL A 1 96 ? 2.465 -14.564 -28.064 1.00 92.50 96 VAL A N 1
ATOM 742 C CA . VAL A 1 96 ? 2.764 -14.784 -26.638 1.00 92.50 96 VAL A CA 1
ATOM 743 C C . VAL A 1 96 ? 1.640 -15.565 -25.969 1.00 92.50 96 VAL A C 1
ATOM 745 O O . VAL A 1 96 ? 1.907 -16.543 -25.276 1.00 92.50 96 VAL A O 1
ATOM 748 N N . ARG A 1 97 ? 0.384 -15.197 -26.237 1.00 90.19 97 ARG A N 1
ATOM 749 C CA . ARG A 1 97 ? -0.810 -15.903 -25.761 1.00 90.19 97 ARG A CA 1
ATOM 750 C C . ARG A 1 97 ? -0.842 -17.359 -26.226 1.00 90.19 97 ARG A C 1
ATOM 752 O O . ARG A 1 97 ? -1.242 -18.232 -25.466 1.00 90.19 97 ARG A O 1
ATOM 759 N N . ALA A 1 98 ? -0.381 -17.630 -27.447 1.00 94.00 98 ALA A N 1
ATOM 760 C CA . ALA A 1 98 ? -0.233 -18.980 -27.985 1.00 94.00 98 ALA A CA 1
ATOM 761 C C . ALA A 1 98 ? 1.031 -19.719 -27.493 1.00 94.00 98 ALA A C 1
ATOM 763 O O . ALA A 1 98 ? 1.303 -20.821 -27.969 1.00 94.00 98 ALA A O 1
ATOM 764 N N . GLY A 1 99 ? 1.839 -19.123 -26.605 1.00 93.38 99 GLY A N 1
ATOM 765 C CA . GLY A 1 99 ? 3.052 -19.733 -26.049 1.00 93.38 99 GLY A CA 1
ATOM 766 C C . GLY A 1 99 ? 4.160 -20.003 -27.073 1.00 93.38 99 GLY A C 1
ATOM 767 O O . GLY A 1 99 ? 5.079 -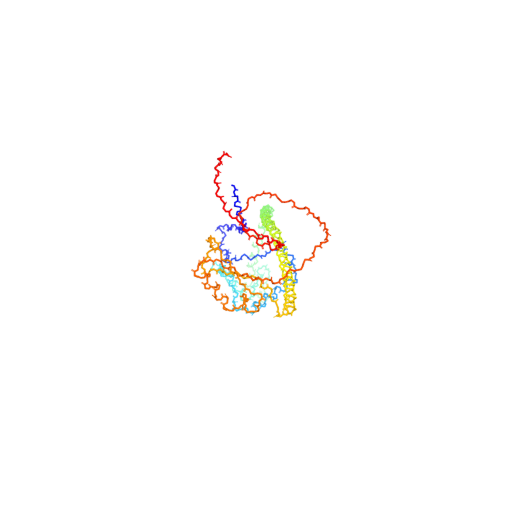20.774 -26.803 1.00 93.38 99 GLY A O 1
ATOM 768 N N . LYS A 1 100 ? 4.090 -19.406 -28.269 1.00 93.88 100 LYS A N 1
ATOM 769 C CA . LYS A 1 100 ? 5.103 -19.611 -29.314 1.00 93.88 100 LYS A CA 1
ATOM 770 C C . LYS A 1 100 ? 6.387 -18.879 -28.919 1.00 93.88 100 LYS A C 1
ATOM 772 O O . LYS A 1 100 ? 6.276 -17.766 -28.418 1.00 93.88 100 LYS A O 1
ATOM 777 N N . PRO A 1 101 ? 7.593 -19.417 -29.166 1.00 90.06 101 PRO A N 1
ATOM 778 C CA . PRO A 1 101 ? 8.841 -18.702 -28.895 1.00 90.06 101 PRO A CA 1
ATOM 779 C C . PRO A 1 101 ? 8.978 -17.444 -29.776 1.00 90.06 101 PRO A C 1
ATOM 781 O O . PRO A 1 101 ? 8.332 -17.358 -30.828 1.00 90.06 101 PRO A O 1
ATOM 784 N N . PRO A 1 102 ? 9.772 -16.441 -29.354 1.00 88.38 102 PRO A N 1
ATOM 785 C CA . PRO A 1 102 ? 10.026 -15.258 -30.168 1.00 88.38 102 PRO A CA 1
ATOM 786 C C . PRO A 1 102 ? 10.799 -15.635 -31.434 1.00 88.38 102 PRO A C 1
ATOM 788 O O . PRO A 1 102 ? 11.533 -16.625 -31.465 1.00 88.38 102 PRO A O 1
ATOM 791 N N . PHE A 1 103 ? 10.645 -14.835 -32.489 1.00 83.12 103 PHE A N 1
ATOM 792 C CA . PHE A 1 103 ? 11.463 -15.002 -33.685 1.00 83.12 103 PHE A CA 1
ATOM 793 C C . PHE A 1 103 ? 12.925 -14.702 -33.334 1.00 83.12 103 PHE A C 1
ATOM 795 O O . PHE A 1 103 ? 13.216 -13.664 -32.737 1.00 83.12 103 PHE A O 1
ATOM 802 N N . MET A 1 104 ? 13.845 -15.602 -33.685 1.00 83.44 104 MET A N 1
ATOM 803 C CA . MET A 1 104 ? 15.269 -15.344 -33.484 1.00 83.44 104 MET A CA 1
ATOM 804 C C . MET A 1 104 ? 15.709 -14.228 -34.429 1.00 83.44 104 MET A C 1
ATOM 806 O O . MET A 1 104 ? 15.493 -14.315 -35.637 1.00 83.44 104 MET A O 1
ATOM 810 N N . LEU A 1 105 ? 16.314 -13.174 -33.883 1.00 82.62 105 LEU A N 1
ATOM 811 C CA . LEU A 1 105 ? 16.866 -12.095 -34.693 1.00 82.62 105 LEU A CA 1
ATOM 812 C C . LEU A 1 105 ? 17.978 -12.654 -35.582 1.00 82.62 105 LEU A C 1
ATOM 814 O O . LEU A 1 105 ? 18.920 -13.280 -35.098 1.00 82.62 105 LEU A O 1
ATOM 818 N N . ASP A 1 106 ? 17.860 -12.426 -36.887 1.00 80.50 106 ASP A N 1
ATOM 819 C CA . ASP A 1 106 ? 18.902 -12.801 -37.830 1.00 80.50 106 ASP A CA 1
ATOM 820 C C . ASP A 1 106 ? 20.096 -11.848 -37.685 1.00 80.50 106 ASP A C 1
ATOM 822 O O . ASP A 1 106 ? 20.062 -10.696 -38.122 1.00 80.50 106 ASP A O 1
ATOM 826 N N . MET A 1 107 ? 21.160 -12.342 -37.055 1.00 83.44 107 MET A N 1
ATOM 827 C CA . MET A 1 107 ? 22.400 -11.590 -36.865 1.00 83.44 107 MET A CA 1
ATOM 828 C C . MET A 1 107 ? 23.352 -11.703 -38.062 1.00 83.44 107 MET A C 1
ATOM 830 O O . MET A 1 107 ? 24.364 -11.002 -38.093 1.00 83.44 107 MET A O 1
ATOM 834 N N . SER A 1 108 ? 23.038 -12.529 -39.072 1.00 78.00 108 SER A N 1
ATOM 835 C CA . SER A 1 108 ? 23.901 -12.727 -40.249 1.00 78.00 108 SER A CA 1
ATOM 836 C C . SER A 1 108 ? 24.109 -11.435 -41.045 1.00 78.00 108 SER A C 1
ATOM 838 O O . SER A 1 108 ? 25.170 -11.224 -41.631 1.00 78.00 108 SER A O 1
ATOM 840 N N . ARG A 1 109 ? 23.140 -10.511 -40.979 1.00 79.06 109 ARG A N 1
ATOM 841 C CA . ARG A 1 109 ? 23.217 -9.170 -41.572 1.00 79.06 109 ARG A CA 1
ATOM 842 C C . ARG A 1 109 ? 24.391 -8.340 -41.042 1.00 79.06 109 ARG A C 1
ATOM 844 O O . ARG A 1 109 ? 24.930 -7.521 -41.778 1.00 79.06 109 ARG A O 1
ATOM 851 N N . TYR A 1 110 ? 24.783 -8.534 -39.786 1.00 83.62 110 TYR A N 1
ATOM 852 C CA . TYR A 1 110 ? 25.867 -7.773 -39.158 1.00 83.62 110 TYR A CA 1
ATOM 853 C C . TYR A 1 110 ? 27.248 -8.407 -39.370 1.00 83.62 110 TYR A C 1
ATOM 855 O O . TYR A 1 110 ? 28.249 -7.815 -38.977 1.00 83.62 110 TYR A O 1
ATOM 863 N N . GLY A 1 111 ? 27.313 -9.597 -39.976 1.00 82.50 111 GLY A N 1
ATOM 864 C CA . GLY A 1 111 ? 28.563 -10.270 -40.322 1.00 82.50 111 GLY A CA 1
ATOM 865 C C . GLY A 1 111 ? 29.024 -9.943 -41.742 1.00 82.50 111 GLY A C 1
ATOM 866 O O . GLY A 1 111 ? 28.212 -9.698 -42.634 1.00 82.50 111 GLY A O 1
ATOM 867 N N . LEU A 1 112 ? 30.336 -9.961 -41.971 1.00 83.81 112 LEU A N 1
ATOM 868 C CA . LEU A 1 112 ? 30.972 -9.819 -43.291 1.00 83.81 112 LEU A CA 1
ATOM 869 C C . LEU A 1 112 ? 31.441 -11.182 -43.810 1.00 83.81 112 LEU A C 1
ATOM 871 O O . LEU A 1 112 ? 32.563 -11.337 -44.288 1.00 83.81 112 LEU A O 1
ATOM 875 N N . GLU A 1 113 ? 30.584 -12.190 -43.681 1.00 85.00 113 GLU A N 1
ATOM 876 C CA . GLU A 1 113 ? 30.939 -13.540 -44.097 1.00 85.00 113 GLU A CA 1
ATOM 877 C C . GLU A 1 113 ? 30.923 -13.660 -45.627 1.00 85.00 113 GLU A C 1
ATOM 879 O O . GLU A 1 113 ? 30.001 -13.160 -46.288 1.00 85.00 113 GLU A O 1
ATOM 884 N N . PRO A 1 114 ? 31.920 -14.335 -46.225 1.00 85.12 114 PRO A N 1
ATOM 885 C CA . PRO A 1 114 ? 31.881 -14.641 -47.644 1.00 85.12 114 PRO A CA 1
ATOM 886 C C . PRO A 1 114 ? 30.701 -15.577 -47.950 1.00 85.12 114 PRO A C 1
ATOM 888 O O . PRO A 1 114 ? 30.237 -16.307 -47.067 1.00 85.12 114 PRO A O 1
ATOM 891 N N . PRO A 1 115 ? 30.237 -15.639 -49.214 1.00 88.25 115 PRO A N 1
ATOM 892 C CA . PRO A 1 115 ? 29.239 -16.618 -49.610 1.00 88.25 115 PRO A CA 1
ATOM 893 C C . PRO A 1 115 ? 29.633 -18.039 -49.168 1.00 88.25 115 PRO A C 1
ATOM 895 O O . PRO A 1 115 ? 30.820 -18.402 -49.258 1.00 88.25 115 PRO A O 1
ATOM 898 N N . PRO A 1 116 ? 28.654 -18.858 -48.732 1.00 88.12 116 PRO A N 1
ATOM 899 C CA . PRO A 1 116 ? 28.872 -20.259 -48.397 1.00 88.12 116 PRO A CA 1
ATOM 900 C C . PRO A 1 116 ? 29.674 -20.971 -49.486 1.00 88.12 116 PRO A C 1
ATOM 902 O O . PRO A 1 116 ? 29.515 -20.672 -50.669 1.00 88.12 116 PRO A O 1
ATOM 905 N N . MET A 1 117 ? 30.538 -21.914 -49.103 1.00 86.56 117 MET A N 1
ATOM 906 C CA . MET A 1 117 ? 31.506 -22.534 -50.019 1.00 86.56 117 MET A CA 1
ATOM 907 C C . MET A 1 117 ? 30.855 -23.122 -51.285 1.00 86.56 117 MET A C 1
ATOM 909 O O . MET A 1 117 ? 31.403 -22.997 -52.376 1.00 86.56 117 MET A O 1
ATOM 913 N N . ASN A 1 118 ? 29.640 -23.659 -51.158 1.00 90.19 118 ASN A N 1
ATOM 914 C CA . ASN A 1 118 ? 28.815 -24.193 -52.247 1.00 90.19 118 ASN A CA 1
ATOM 915 C C . ASN A 1 118 ? 28.184 -23.131 -53.176 1.00 90.19 118 ASN A C 1
ATOM 917 O O . ASN A 1 118 ? 27.654 -23.487 -54.223 1.00 90.19 118 ASN A O 1
ATOM 921 N N . LYS A 1 119 ? 28.230 -21.843 -52.821 1.00 89.50 119 LYS A N 1
ATOM 922 C CA . LYS A 1 119 ? 27.676 -20.711 -53.587 1.00 89.50 119 LYS A CA 1
ATOM 923 C C . LYS A 1 119 ? 28.742 -19.732 -54.086 1.00 89.50 119 LYS A C 1
ATOM 925 O O . LYS A 1 119 ? 28.407 -18.689 -54.631 1.00 89.50 119 LYS A O 1
ATOM 930 N N . ARG A 1 120 ? 30.032 -20.050 -53.949 1.00 87.88 120 ARG A N 1
ATOM 931 C CA . ARG A 1 120 ? 31.125 -19.160 -54.391 1.00 87.88 120 ARG A CA 1
ATOM 932 C C . ARG A 1 120 ? 31.271 -19.046 -55.910 1.00 87.88 120 ARG A C 1
ATOM 934 O O . ARG A 1 120 ? 31.887 -18.097 -56.374 1.00 87.88 120 ARG A O 1
ATOM 941 N N . ASN A 1 121 ? 30.686 -19.957 -56.680 1.00 90.12 121 ASN A N 1
ATOM 942 C CA . ASN A 1 121 ? 30.642 -19.838 -58.140 1.00 90.12 121 ASN A CA 1
ATOM 943 C C . ASN A 1 121 ? 29.425 -19.024 -58.621 1.00 90.12 121 ASN A C 1
ATOM 945 O O . ASN A 1 121 ? 29.322 -18.718 -59.806 1.00 90.12 121 ASN A O 1
ATOM 949 N N . ASP A 1 122 ? 28.504 -18.663 -57.717 1.00 93.56 122 ASP A N 1
ATOM 950 C CA . ASP A 1 122 ? 27.326 -17.860 -58.033 1.00 93.56 122 ASP A CA 1
ATOM 951 C C . ASP A 1 122 ? 27.636 -16.360 -57.903 1.00 93.56 122 ASP A C 1
ATOM 953 O O . ASP A 1 122 ? 27.863 -15.822 -56.816 1.00 93.56 122 ASP A O 1
ATOM 957 N N . VAL A 1 123 ? 27.594 -15.658 -59.035 1.00 93.19 123 VAL A N 1
ATOM 958 C CA . VAL A 1 123 ? 27.763 -14.200 -59.104 1.00 93.19 123 VAL A CA 1
ATOM 959 C C . VAL A 1 123 ? 26.671 -13.476 -58.304 1.00 93.19 123 VAL A C 1
ATOM 961 O O . VAL A 1 123 ? 26.927 -12.417 -57.727 1.00 93.19 123 VAL A O 1
ATOM 964 N N . GLY A 1 124 ? 25.457 -14.033 -58.233 1.00 92.94 124 GLY A N 1
ATOM 965 C CA . GLY A 1 124 ? 24.353 -13.492 -57.442 1.00 92.94 124 GLY A CA 1
ATOM 966 C C . GLY A 1 124 ? 24.669 -13.462 -55.946 1.00 92.94 124 GLY A C 1
ATOM 967 O O . GLY A 1 124 ? 24.494 -12.421 -55.304 1.00 92.94 124 GLY A O 1
ATOM 968 N N . ALA A 1 125 ? 25.206 -14.561 -55.409 1.00 90.00 125 ALA A N 1
ATOM 969 C CA . ALA A 1 125 ? 25.640 -14.658 -54.019 1.00 90.00 125 ALA A CA 1
ATOM 970 C C . ALA A 1 125 ? 26.749 -13.646 -53.674 1.00 90.00 125 ALA A C 1
ATOM 972 O O . ALA A 1 125 ? 26.671 -12.980 -52.639 1.00 90.00 125 ALA A O 1
ATOM 973 N N . TRP A 1 126 ? 27.727 -13.444 -54.562 1.00 91.75 126 TRP A N 1
ATOM 974 C CA . TRP A 1 126 ? 28.759 -12.413 -54.378 1.00 91.75 126 TRP A CA 1
ATOM 975 C C . TRP A 1 126 ? 28.207 -10.989 -54.440 1.00 91.75 126 TRP A C 1
ATOM 977 O O . TRP A 1 126 ? 28.591 -10.152 -53.625 1.00 91.75 126 TRP A O 1
ATOM 987 N N . ARG A 1 127 ? 27.264 -10.701 -55.348 1.00 93.00 127 ARG A N 1
ATOM 988 C CA . ARG A 1 127 ? 26.584 -9.394 -55.387 1.00 93.00 127 ARG A CA 1
ATOM 989 C C . ARG A 1 127 ? 25.822 -9.118 -54.092 1.00 93.00 127 ARG A C 1
ATOM 991 O O . ARG A 1 127 ? 25.822 -7.984 -53.625 1.00 93.00 127 ARG A O 1
ATOM 998 N N . GLN A 1 128 ? 25.182 -10.131 -53.508 1.00 89.50 128 GLN A N 1
ATOM 999 C CA . GLN A 1 128 ? 24.486 -9.987 -52.229 1.00 89.50 128 GLN A CA 1
ATOM 1000 C C . GLN A 1 128 ? 25.463 -9.727 -51.072 1.00 89.50 128 GLN A C 1
ATOM 1002 O O . GLN A 1 128 ? 25.212 -8.825 -50.273 1.00 89.50 128 GLN A O 1
ATOM 1007 N N . ALA A 1 129 ? 26.583 -10.455 -51.010 1.00 89.81 129 ALA A N 1
ATOM 1008 C CA . ALA A 1 129 ? 27.628 -10.225 -50.011 1.00 89.81 129 ALA A CA 1
ATOM 1009 C C . ALA A 1 129 ? 28.246 -8.819 -50.141 1.00 89.81 129 ALA A C 1
ATOM 1011 O O . ALA A 1 129 ? 28.399 -8.118 -49.143 1.00 89.81 129 ALA A O 1
ATOM 1012 N N . LEU A 1 130 ? 28.508 -8.360 -51.371 1.00 91.44 130 LEU A N 1
ATOM 1013 C CA . LEU A 1 130 ? 29.013 -7.011 -51.637 1.00 91.44 130 LEU A CA 1
ATOM 1014 C C . LEU A 1 130 ? 28.021 -5.926 -51.199 1.00 91.44 130 LEU A C 1
ATOM 1016 O O . LEU A 1 130 ? 28.424 -4.962 -50.554 1.00 91.44 130 LEU A O 1
ATOM 1020 N N . ARG A 1 131 ? 26.724 -6.088 -51.499 1.00 91.31 131 ARG A N 1
ATOM 1021 C CA . ARG A 1 131 ? 25.685 -5.157 -51.024 1.00 91.31 131 ARG A CA 1
ATOM 1022 C C . ARG A 1 131 ? 25.648 -5.083 -49.500 1.00 91.31 131 ARG A C 1
ATOM 1024 O O . ARG A 1 131 ? 25.573 -3.986 -48.956 1.00 91.31 131 ARG A O 1
ATOM 1031 N N . ASN A 1 132 ? 25.740 -6.226 -48.816 1.00 91.00 132 ASN A N 1
ATOM 1032 C CA . ASN A 1 132 ? 25.806 -6.261 -47.355 1.00 91.00 132 ASN A CA 1
ATOM 1033 C C . ASN A 1 132 ? 27.039 -5.504 -46.831 1.00 91.00 132 ASN A C 1
ATOM 1035 O O . ASN A 1 132 ? 26.915 -4.676 -45.932 1.00 91.00 132 ASN A O 1
ATOM 1039 N N . ALA A 1 133 ? 28.206 -5.713 -47.448 1.00 91.88 133 ALA A N 1
ATOM 1040 C CA . ALA A 1 133 ? 29.434 -5.014 -47.081 1.00 91.88 133 ALA A CA 1
ATOM 1041 C C . ALA A 1 133 ? 29.337 -3.494 -47.288 1.00 91.88 133 ALA A C 1
ATOM 1043 O O . ALA A 1 133 ? 29.735 -2.724 -46.416 1.00 91.88 133 ALA A O 1
ATOM 1044 N N . GLN A 1 134 ? 28.744 -3.053 -48.401 1.00 93.12 134 GLN A N 1
ATOM 1045 C CA . GLN A 1 134 ? 28.477 -1.637 -48.660 1.00 93.12 134 GLN A CA 1
ATOM 1046 C C . GLN A 1 134 ? 27.530 -1.039 -47.613 1.00 93.12 134 GLN A C 1
ATOM 1048 O O . GLN A 1 134 ? 27.809 0.034 -47.084 1.00 93.12 134 GLN A O 1
ATOM 1053 N N . SER A 1 135 ? 26.439 -1.734 -47.268 1.00 92.38 135 SER A N 1
ATOM 1054 C CA . SER A 1 135 ? 25.534 -1.295 -46.198 1.00 92.38 135 SER A CA 1
ATOM 1055 C C . SER A 1 135 ? 26.243 -1.209 -44.845 1.00 92.38 135 SER A C 1
ATOM 1057 O O . SER A 1 135 ? 26.048 -0.238 -44.118 1.00 92.38 135 SER A O 1
ATOM 1059 N N . GLN A 1 136 ? 27.093 -2.180 -44.507 1.00 91.81 136 GLN A N 1
ATOM 1060 C CA . GLN A 1 136 ? 27.850 -2.155 -43.255 1.00 91.81 136 GLN A CA 1
ATOM 1061 C C . GLN A 1 136 ? 28.856 -1.012 -43.204 1.00 91.81 136 GLN A C 1
ATOM 1063 O O . GLN A 1 136 ? 28.943 -0.352 -42.174 1.00 91.81 136 GLN A O 1
ATOM 1068 N N . LEU A 1 137 ? 29.554 -0.723 -44.305 1.00 93.44 137 LEU A N 1
ATOM 1069 C CA . LEU A 1 137 ? 30.443 0.435 -44.389 1.00 93.44 137 LEU A CA 1
ATOM 1070 C C . LEU A 1 137 ? 29.687 1.735 -44.077 1.00 93.44 137 LEU A C 1
ATOM 1072 O O . LEU A 1 137 ? 30.141 2.521 -43.251 1.00 93.44 137 LEU A O 1
ATOM 1076 N N . GLN A 1 138 ? 28.503 1.923 -44.667 1.00 94.44 138 GLN A N 1
ATOM 1077 C CA . GLN A 1 138 ? 27.666 3.093 -44.380 1.00 94.44 138 GLN A CA 1
ATOM 1078 C C . GLN A 1 138 ? 27.196 3.130 -42.919 1.00 94.44 138 GLN A C 1
ATOM 1080 O O . GLN A 1 138 ? 27.241 4.179 -42.282 1.00 94.44 138 GLN A O 1
ATOM 1085 N N . HIS A 1 139 ? 26.817 1.987 -42.339 1.00 94.00 139 HIS A N 1
ATOM 1086 C CA . HIS A 1 139 ? 26.488 1.916 -40.913 1.00 94.00 139 HIS A CA 1
ATOM 1087 C C . HIS A 1 139 ? 27.678 2.265 -40.005 1.00 94.00 139 HIS A C 1
ATOM 1089 O O . HIS A 1 139 ? 27.460 2.875 -38.960 1.00 94.00 139 HIS A O 1
ATOM 1095 N N . GLN A 1 140 ? 28.916 1.919 -40.379 1.00 94.44 140 GLN A N 1
ATOM 1096 C CA . GLN A 1 140 ? 30.104 2.328 -39.619 1.00 94.44 140 GLN A CA 1
ATOM 1097 C C . GLN A 1 140 ? 30.349 3.836 -39.706 1.00 94.44 140 GLN A C 1
ATOM 1099 O O . GLN A 1 140 ? 30.675 4.440 -38.690 1.00 94.44 140 GLN A O 1
ATOM 1104 N N . ILE A 1 141 ? 30.131 4.453 -40.871 1.00 96.81 141 ILE A N 1
ATOM 1105 C CA . ILE A 1 141 ? 30.224 5.913 -41.030 1.00 96.81 141 ILE A CA 1
ATOM 1106 C C . ILE A 1 141 ? 29.214 6.606 -40.104 1.00 96.81 141 ILE A C 1
ATOM 1108 O O . ILE A 1 141 ? 29.610 7.397 -39.253 1.00 96.81 141 ILE A O 1
ATOM 1112 N N . ILE A 1 142 ? 27.939 6.209 -40.161 1.00 97.38 142 ILE A N 1
ATOM 1113 C CA . ILE A 1 142 ? 26.887 6.743 -39.276 1.00 97.38 142 ILE A CA 1
ATOM 1114 C C . ILE A 1 142 ? 27.223 6.496 -37.798 1.00 97.38 142 ILE A C 1
ATOM 1116 O O . ILE A 1 142 ? 26.952 7.326 -36.933 1.00 97.38 142 ILE A O 1
ATOM 1120 N N . ARG A 1 143 ? 27.807 5.337 -37.468 1.00 96.88 143 ARG A N 1
ATOM 1121 C CA . ARG A 1 143 ? 28.238 5.039 -36.098 1.00 96.88 143 ARG A CA 1
ATOM 1122 C C . ARG A 1 143 ? 29.316 6.012 -35.631 1.00 96.88 143 ARG A C 1
ATOM 1124 O O . ARG A 1 143 ? 29.238 6.444 -34.487 1.00 96.88 143 ARG A O 1
ATOM 1131 N N . ILE A 1 144 ? 30.293 6.340 -36.475 1.00 98.06 144 ILE A N 1
ATOM 1132 C CA . ILE A 1 144 ? 31.335 7.322 -36.152 1.00 98.06 144 ILE A CA 1
ATOM 1133 C C . ILE A 1 144 ? 30.698 8.694 -35.924 1.00 98.06 144 ILE A C 1
ATOM 1135 O O . ILE A 1 144 ? 30.909 9.266 -34.861 1.00 98.06 144 ILE A O 1
ATOM 1139 N N . GLU A 1 145 ? 29.832 9.156 -36.827 1.00 97.94 145 GLU A N 1
ATOM 1140 C CA . GLU A 1 145 ? 29.110 10.431 -36.678 1.00 97.94 145 GLU A CA 1
ATOM 1141 C C . GLU A 1 145 ? 28.304 10.487 -35.365 1.00 97.94 145 GLU A C 1
ATOM 1143 O O . GLU A 1 145 ? 28.383 11.448 -34.599 1.00 97.94 145 GLU A O 1
ATOM 1148 N N . ASN A 1 146 ? 27.572 9.417 -35.038 1.00 97.88 146 ASN A N 1
ATOM 1149 C CA . ASN A 1 146 ? 26.822 9.321 -33.783 1.00 97.88 146 ASN A CA 1
ATOM 1150 C C . ASN A 1 146 ? 27.735 9.319 -32.548 1.00 97.88 146 ASN A C 1
ATOM 1152 O O . ASN A 1 146 ? 27.381 9.895 -31.517 1.00 97.88 146 ASN A O 1
ATOM 1156 N N . LEU A 1 147 ? 28.901 8.670 -32.627 1.00 98.12 147 LEU A N 1
ATOM 1157 C CA . LEU A 1 147 ? 29.888 8.670 -31.547 1.00 98.12 147 LEU A CA 1
ATOM 1158 C C . LEU A 1 147 ? 30.528 10.047 -31.374 1.00 98.12 147 LEU A C 1
ATOM 1160 O O . LEU A 1 147 ? 30.727 10.468 -30.241 1.00 98.12 147 LEU A O 1
ATOM 1164 N N . GLU A 1 148 ? 30.789 10.778 -32.454 1.00 97.75 148 GLU A N 1
ATOM 1165 C CA . GLU A 1 148 ? 31.271 12.160 -32.394 1.00 97.75 148 GLU A CA 1
ATOM 1166 C C . GLU A 1 148 ? 30.246 13.078 -31.713 1.00 97.75 148 GLU A C 1
ATOM 1168 O O . GLU A 1 148 ? 30.604 13.855 -30.823 1.00 97.75 148 GLU A O 1
ATOM 1173 N N . LEU A 1 149 ? 28.956 12.936 -32.044 1.00 97.88 149 LEU A N 1
ATOM 1174 C CA . LEU A 1 149 ? 27.877 13.653 -31.355 1.00 97.88 149 LEU A CA 1
ATOM 1175 C C . LEU A 1 149 ? 27.805 13.284 -29.867 1.00 97.88 149 LEU A C 1
ATOM 1177 O O . LEU A 1 149 ? 27.669 14.165 -29.015 1.00 97.88 149 LEU A O 1
ATOM 1181 N N . MET A 1 150 ? 27.929 11.997 -29.537 1.00 97.12 150 MET A N 1
ATOM 1182 C CA . MET A 1 150 ? 27.917 11.523 -28.152 1.00 97.12 150 MET A CA 1
ATOM 1183 C C . MET A 1 150 ? 29.123 12.034 -27.359 1.00 97.12 150 MET A C 1
ATOM 1185 O O . MET A 1 150 ? 28.959 12.462 -26.219 1.00 97.12 150 MET A O 1
ATOM 1189 N N . LEU A 1 151 ? 30.319 12.031 -27.946 1.00 97.50 151 LEU A N 1
ATOM 1190 C CA . LEU A 1 151 ? 31.525 12.568 -27.316 1.00 97.50 151 LEU A CA 1
ATOM 1191 C C . LEU A 1 151 ? 31.397 14.072 -27.065 1.00 97.50 151 LEU A C 1
ATOM 1193 O O . LEU A 1 151 ? 31.837 14.556 -26.024 1.00 97.50 151 LEU A O 1
ATOM 1197 N N . LYS A 1 152 ? 30.762 14.801 -27.989 1.00 97.56 152 LYS A N 1
ATOM 1198 C CA . LYS A 1 152 ? 30.596 16.252 -27.889 1.00 97.56 152 LYS A CA 1
ATOM 1199 C C . LYS A 1 152 ? 29.525 16.681 -26.884 1.00 97.56 152 LYS A C 1
ATOM 1201 O O . LYS A 1 152 ? 29.751 17.639 -26.156 1.00 97.56 152 LYS A O 1
ATOM 1206 N N . TYR A 1 153 ? 28.372 16.009 -26.850 1.00 97.94 153 TYR A N 1
ATOM 1207 C CA . TYR A 1 153 ? 27.200 16.464 -26.080 1.00 97.94 153 TYR A CA 1
ATOM 1208 C C . TYR A 1 153 ? 26.758 15.508 -24.970 1.00 97.94 153 TYR A C 1
ATOM 1210 O O . TYR A 1 153 ? 25.978 15.891 -24.098 1.00 97.94 153 TYR A O 1
ATOM 1218 N N . GLY A 1 154 ? 27.231 14.261 -24.981 1.00 97.62 154 GLY A N 1
ATOM 1219 C CA . GLY A 1 154 ? 26.722 13.203 -24.111 1.00 97.62 154 GLY A CA 1
ATOM 1220 C C . GLY A 1 154 ? 26.859 13.541 -22.632 1.00 97.62 154 GLY A C 1
ATOM 1221 O O . GLY A 1 154 ? 25.895 13.395 -21.887 1.00 97.62 154 GLY A O 1
ATOM 1222 N N . VAL A 1 155 ? 28.016 14.054 -22.207 1.00 97.69 155 VAL A N 1
ATOM 1223 C CA . VAL A 1 155 ? 28.260 14.407 -20.798 1.00 97.69 155 VAL A CA 1
ATOM 1224 C C . VAL A 1 155 ? 27.251 15.443 -20.294 1.00 97.69 155 VAL A C 1
ATOM 1226 O O . VAL A 1 155 ? 26.725 15.299 -19.190 1.00 97.69 155 VAL A O 1
ATOM 1229 N N . ASP A 1 156 ? 26.950 16.466 -21.091 1.00 97.62 156 ASP A N 1
ATOM 1230 C CA . ASP A 1 156 ? 26.045 17.543 -20.684 1.00 97.62 156 ASP A CA 1
ATOM 1231 C C . ASP A 1 156 ? 24.583 17.089 -20.668 1.00 97.62 156 ASP A C 1
ATOM 1233 O O . ASP A 1 156 ? 23.855 17.398 -19.721 1.00 97.62 156 ASP A O 1
ATOM 1237 N N . VAL A 1 157 ? 24.169 16.281 -21.652 1.00 97.75 157 VAL A N 1
ATOM 1238 C CA . VAL A 1 157 ? 22.832 15.664 -21.680 1.00 97.75 157 VAL A CA 1
ATOM 1239 C C . VAL A 1 157 ? 22.637 14.735 -20.481 1.00 97.75 157 VAL A C 1
ATOM 1241 O O . VAL A 1 157 ? 21.613 14.818 -19.805 1.00 97.75 157 VAL A O 1
ATOM 1244 N N . TRP A 1 158 ? 23.628 13.900 -20.156 1.00 97.62 158 TRP A N 1
ATOM 1245 C CA . TRP A 1 158 ? 23.561 13.005 -18.997 1.00 97.62 158 TRP A CA 1
ATOM 1246 C C . TRP A 1 158 ? 23.502 13.768 -17.673 1.00 97.62 158 TRP A C 1
ATOM 1248 O O . TRP A 1 158 ? 22.713 13.415 -16.797 1.00 97.62 158 TRP A O 1
ATOM 1258 N N . LYS A 1 159 ? 24.270 14.853 -17.524 1.00 98.06 159 LYS A N 1
ATOM 1259 C CA . LYS A 1 159 ? 24.174 15.728 -16.344 1.00 98.06 159 LYS A CA 1
ATOM 1260 C C . LYS A 1 159 ? 22.789 16.358 -16.217 1.00 98.06 159 LYS A C 1
ATOM 1262 O O . LYS A 1 159 ? 22.253 16.423 -15.113 1.00 98.06 159 LYS A O 1
ATOM 1267 N N . LEU A 1 160 ? 22.207 16.822 -17.324 1.00 97.81 160 LEU A N 1
ATOM 1268 C CA . LEU A 1 160 ? 20.855 17.379 -17.328 1.00 97.81 160 LEU A CA 1
ATOM 1269 C C . LEU A 1 160 ? 19.815 16.322 -16.938 1.00 97.81 160 LEU A C 1
ATOM 1271 O O . LEU A 1 160 ? 18.982 16.588 -16.073 1.00 97.81 160 LEU A O 1
ATOM 1275 N N . GLN A 1 161 ? 19.901 15.124 -17.518 1.00 98.06 161 GLN A N 1
ATOM 1276 C CA . GLN A 1 161 ? 19.017 14.007 -17.192 1.00 98.06 161 GLN A CA 1
ATOM 1277 C C . GLN A 1 161 ? 19.119 13.631 -15.710 1.00 98.06 161 GLN A C 1
ATOM 1279 O O . GLN A 1 161 ? 18.094 13.466 -15.054 1.00 98.06 161 GLN A O 1
ATOM 1284 N N . ASN A 1 162 ? 20.331 13.562 -15.153 1.00 98.25 162 ASN A N 1
ATOM 1285 C CA . ASN A 1 162 ? 20.530 13.288 -13.729 1.00 98.25 162 ASN A CA 1
ATOM 1286 C C . ASN A 1 162 ? 19.845 14.337 -12.847 1.00 98.25 162 ASN A C 1
ATOM 1288 O O . ASN A 1 162 ? 19.097 13.963 -11.951 1.00 98.25 162 ASN A O 1
ATOM 1292 N N . ARG A 1 163 ? 19.992 15.633 -13.151 1.00 98.12 163 ARG A N 1
ATOM 1293 C CA . ARG A 1 163 ? 19.297 16.705 -12.410 1.00 98.12 163 ARG A CA 1
ATOM 1294 C C . ARG A 1 163 ? 17.774 16.578 -12.484 1.00 98.12 163 ARG A C 1
ATOM 1296 O O . ARG A 1 163 ? 17.081 16.800 -11.493 1.00 98.12 163 ARG A O 1
ATOM 1303 N N . GLN A 1 164 ? 17.236 16.217 -13.650 1.00 97.94 164 GLN A N 1
ATOM 1304 C CA . GLN A 1 164 ? 15.799 15.969 -13.798 1.00 97.94 164 GLN A CA 1
ATOM 1305 C C . GLN A 1 164 ? 15.353 14.765 -12.958 1.00 97.94 164 GLN A C 1
ATOM 1307 O O . GLN A 1 164 ? 14.336 14.842 -12.269 1.00 97.94 164 GLN A O 1
ATOM 1312 N N . MET A 1 165 ? 16.128 13.677 -12.961 1.00 98.06 165 MET A N 1
ATOM 1313 C CA . MET A 1 165 ? 15.844 12.491 -12.149 1.00 98.06 165 MET A CA 1
ATOM 1314 C C . MET A 1 165 ? 15.931 12.782 -10.647 1.00 98.06 165 MET A C 1
ATOM 1316 O O . MET A 1 165 ? 15.061 12.338 -9.905 1.00 98.06 165 MET A O 1
ATOM 1320 N N . GLU A 1 166 ? 16.906 13.573 -10.198 1.00 98.38 166 GLU A N 1
ATOM 1321 C CA . GLU A 1 166 ? 17.023 14.032 -8.806 1.00 98.38 166 GLU A CA 1
ATOM 1322 C C . GLU A 1 166 ? 15.795 14.847 -8.376 1.00 98.38 166 GLU A C 1
ATOM 1324 O O . GLU A 1 166 ? 15.258 14.642 -7.286 1.00 98.38 166 GLU A O 1
ATOM 1329 N N . SER A 1 167 ? 15.289 15.724 -9.251 1.00 98.12 167 SER A N 1
ATOM 1330 C CA . SER A 1 167 ? 14.057 16.478 -8.995 1.00 98.12 167 SER A CA 1
ATOM 1331 C C . SER A 1 167 ? 12.834 15.561 -8.858 1.00 98.12 167 SER A C 1
ATOM 1333 O O . SER A 1 167 ? 12.039 15.719 -7.927 1.00 98.12 167 SER A O 1
ATOM 1335 N N . VAL A 1 168 ? 12.696 14.565 -9.741 1.00 98.12 168 VAL A N 1
ATOM 1336 C CA . VAL A 1 168 ? 11.612 13.573 -9.658 1.00 98.12 168 VAL A CA 1
ATOM 1337 C C . VAL A 1 168 ? 11.731 12.743 -8.381 1.00 98.12 168 VAL A C 1
ATOM 1339 O O . VAL A 1 168 ? 10.729 12.581 -7.684 1.00 98.12 168 VAL A O 1
ATOM 1342 N N . LEU A 1 169 ? 12.933 12.269 -8.042 1.00 98.44 169 LEU A N 1
ATOM 1343 C CA . LEU A 1 169 ? 13.205 11.515 -6.819 1.00 98.44 169 LEU A CA 1
ATOM 1344 C C . LEU A 1 169 ? 12.796 12.320 -5.582 1.00 98.44 169 LEU A C 1
ATOM 1346 O O . LEU A 1 169 ? 12.029 11.824 -4.762 1.00 98.44 169 LEU A O 1
ATOM 1350 N N . SER A 1 170 ? 13.244 13.574 -5.486 1.00 98.50 170 SER A N 1
ATOM 1351 C CA . SER A 1 170 ? 12.926 14.461 -4.365 1.00 98.50 170 SER A CA 1
ATOM 1352 C C . SER A 1 170 ? 11.416 14.676 -4.219 1.00 98.50 170 SER A C 1
ATOM 1354 O O . SER A 1 170 ? 10.876 14.577 -3.115 1.00 98.50 170 SER A O 1
ATOM 1356 N N . ARG A 1 171 ? 10.699 14.882 -5.332 1.00 98.25 171 ARG A N 1
ATOM 1357 C CA . ARG A 1 171 ? 9.234 15.005 -5.318 1.00 98.25 171 ARG A CA 1
ATOM 1358 C C . ARG A 1 171 ? 8.555 13.722 -4.833 1.00 98.25 171 ARG A C 1
ATOM 1360 O O . ARG A 1 171 ? 7.639 13.799 -4.021 1.00 98.25 171 ARG A O 1
ATOM 1367 N N . MET A 1 172 ? 8.994 12.559 -5.313 1.00 98.19 172 MET A N 1
ATOM 1368 C CA . MET A 1 172 ? 8.434 11.263 -4.911 1.00 98.19 172 MET A CA 1
ATOM 1369 C C . MET A 1 172 ? 8.697 10.966 -3.431 1.00 98.19 172 MET A C 1
ATOM 1371 O O . MET A 1 172 ? 7.784 10.552 -2.722 1.00 98.19 172 MET A O 1
ATOM 1375 N N . GLN A 1 173 ? 9.906 11.250 -2.941 1.00 98.44 173 GLN A N 1
ATOM 1376 C CA . GLN A 1 173 ? 10.257 11.121 -1.525 1.00 98.44 173 GLN A CA 1
ATOM 1377 C C . GLN A 1 173 ? 9.401 12.035 -0.647 1.00 98.44 173 GLN A C 1
ATOM 1379 O O . GLN A 1 173 ? 8.868 11.583 0.363 1.00 98.44 173 GLN A O 1
ATOM 1384 N N . LYS A 1 174 ? 9.206 13.296 -1.054 1.00 98.50 174 LYS A N 1
ATOM 1385 C CA . LYS A 1 174 ? 8.348 14.237 -0.325 1.00 98.50 174 LYS A CA 1
ATOM 1386 C C . LYS A 1 174 ? 6.908 13.730 -0.222 1.00 98.50 174 LYS A C 1
ATOM 1388 O O . LYS A 1 174 ? 6.345 13.757 0.865 1.00 98.50 174 LYS A O 1
ATOM 1393 N N . MET A 1 175 ? 6.339 13.228 -1.321 1.00 98.25 175 MET A N 1
ATOM 1394 C CA . MET A 1 175 ? 4.992 12.643 -1.296 1.00 98.25 175 MET A CA 1
ATOM 1395 C C . MET A 1 175 ? 4.922 11.417 -0.379 1.00 98.25 175 MET A C 1
ATOM 1397 O O . MET A 1 175 ? 3.955 11.266 0.358 1.00 98.25 175 MET A O 1
ATOM 1401 N N . ALA A 1 176 ? 5.941 10.552 -0.387 1.00 98.25 176 ALA A N 1
ATOM 1402 C CA . ALA A 1 176 ? 5.977 9.379 0.484 1.00 98.25 176 ALA A CA 1
ATOM 1403 C C . ALA A 1 176 ? 5.988 9.766 1.974 1.00 98.25 176 ALA A C 1
ATOM 1405 O O . ALA A 1 176 ? 5.240 9.186 2.759 1.00 98.25 176 ALA A O 1
ATOM 1406 N N . VAL A 1 177 ? 6.788 10.771 2.347 1.00 98.38 177 VAL A N 1
ATOM 1407 C CA . VAL A 1 177 ? 6.827 11.310 3.717 1.00 98.38 177 VAL A CA 1
ATOM 1408 C C . VAL A 1 177 ? 5.477 11.909 4.103 1.00 98.38 177 VAL A C 1
ATOM 1410 O O . VAL A 1 177 ? 4.948 11.568 5.153 1.00 98.38 177 VAL A O 1
ATOM 1413 N N . GLU A 1 178 ? 4.878 12.721 3.233 1.00 98.19 178 GLU A N 1
ATOM 1414 C CA . GLU A 1 178 ? 3.563 13.323 3.476 1.00 98.19 178 GLU A CA 1
ATOM 1415 C C . GLU A 1 178 ? 2.471 12.261 3.696 1.00 98.19 178 GLU A C 1
ATOM 1417 O O . GLU A 1 178 ? 1.658 12.377 4.612 1.00 98.19 178 GLU A O 1
ATOM 1422 N N . TYR A 1 179 ? 2.456 11.188 2.899 1.00 98.06 179 TYR A N 1
ATOM 1423 C CA . TYR A 1 179 ? 1.521 10.084 3.120 1.00 98.06 179 TYR A CA 1
ATOM 1424 C C . TYR A 1 179 ? 1.801 9.336 4.423 1.00 98.06 179 TYR A C 1
ATOM 1426 O O . TYR A 1 179 ? 0.851 8.968 5.113 1.00 98.06 179 TYR A O 1
ATOM 1434 N N . ASN A 1 180 ? 3.069 9.144 4.791 1.00 98.19 180 ASN A N 1
ATOM 1435 C CA . ASN A 1 180 ? 3.423 8.526 6.065 1.00 98.19 180 ASN A CA 1
ATOM 1436 C C . ASN A 1 180 ? 2.948 9.379 7.253 1.00 98.19 180 ASN A C 1
ATOM 1438 O O . ASN A 1 180 ? 2.335 8.847 8.172 1.00 98.19 180 ASN A O 1
ATOM 1442 N N . GLU A 1 181 ? 3.126 10.700 7.201 1.00 98.12 181 GLU A N 1
ATOM 1443 C CA . GLU A 1 181 ? 2.613 11.625 8.221 1.00 98.12 181 GLU A CA 1
ATOM 1444 C C . GLU A 1 181 ? 1.085 11.555 8.344 1.00 98.12 181 GLU A C 1
ATOM 1446 O O . GLU A 1 181 ? 0.551 11.502 9.454 1.00 98.12 181 GLU A O 1
ATOM 1451 N N . ARG A 1 182 ? 0.366 11.490 7.214 1.00 97.00 182 ARG A N 1
ATOM 1452 C CA . ARG A 1 182 ? -1.096 11.313 7.197 1.00 97.00 182 ARG A CA 1
ATOM 1453 C C . ARG A 1 182 ? -1.517 9.977 7.817 1.00 97.00 182 ARG A C 1
ATOM 1455 O O . ARG A 1 182 ? -2.441 9.954 8.627 1.00 97.00 182 ARG A O 1
ATOM 1462 N N . ILE A 1 183 ? -0.834 8.882 7.476 1.00 96.25 183 ILE A N 1
ATOM 1463 C CA . ILE A 1 183 ? -1.078 7.551 8.058 1.00 96.25 183 ILE A CA 1
ATOM 1464 C C . ILE A 1 183 ? -0.838 7.584 9.569 1.00 96.25 183 ILE A C 1
ATOM 1466 O O . ILE A 1 183 ? -1.656 7.084 10.340 1.00 96.25 183 ILE A O 1
ATOM 1470 N N . GLU A 1 184 ? 0.261 8.191 10.007 1.00 97.25 184 GLU A N 1
ATOM 1471 C CA . GLU A 1 184 ? 0.581 8.304 11.423 1.00 97.25 184 GLU A CA 1
ATOM 1472 C C . GLU A 1 184 ? -0.429 9.153 12.193 1.00 97.25 184 GLU A C 1
ATOM 1474 O O . GLU A 1 184 ? -0.788 8.774 13.304 1.00 97.25 184 GLU A O 1
ATOM 1479 N N . ASN A 1 185 ? -0.909 10.265 11.628 1.00 97.19 185 ASN A N 1
ATOM 1480 C CA . ASN A 1 185 ? -1.959 11.079 12.246 1.00 97.19 185 ASN A CA 1
ATOM 1481 C C . ASN A 1 185 ? -3.223 10.251 12.486 1.00 97.19 185 ASN A C 1
ATOM 1483 O O . ASN A 1 185 ? -3.686 10.162 13.621 1.00 97.19 185 ASN A O 1
ATOM 1487 N N . VAL A 1 186 ? -3.701 9.553 11.453 1.00 96.50 186 VAL A N 1
ATOM 1488 C CA . VAL A 1 186 ? -4.873 8.673 11.562 1.00 96.50 186 VAL A CA 1
ATOM 1489 C C . VAL A 1 186 ? -4.638 7.564 12.593 1.00 96.50 186 VAL A C 1
ATOM 1491 O O . VAL A 1 186 ? -5.515 7.266 13.401 1.00 96.50 186 VAL A O 1
ATOM 1494 N N . ASN A 1 187 ? -3.452 6.955 12.615 1.00 95.06 187 ASN A N 1
ATOM 1495 C CA . ASN A 1 187 ? -3.121 5.918 13.593 1.00 95.06 187 ASN A CA 1
ATOM 1496 C C . ASN A 1 187 ? -3.046 6.467 15.027 1.00 95.06 187 ASN A C 1
ATOM 1498 O O . ASN A 1 187 ? -3.489 5.793 15.958 1.00 95.06 187 ASN A O 1
ATOM 1502 N N . ARG A 1 188 ? -2.518 7.684 15.219 1.00 96.25 188 ARG A N 1
ATOM 1503 C CA . ARG A 1 188 ? -2.487 8.377 16.517 1.00 96.25 188 ARG A CA 1
ATOM 1504 C C . ARG A 1 188 ? -3.902 8.643 17.025 1.00 96.25 188 ARG A C 1
ATOM 1506 O O . ARG A 1 188 ? -4.198 8.301 18.167 1.00 96.25 188 ARG A O 1
ATOM 1513 N N . GLU A 1 189 ? -4.768 9.184 16.173 1.00 94.19 189 GLU A N 1
ATOM 1514 C CA . GLU A 1 189 ? -6.176 9.445 16.492 1.00 94.19 189 GLU A CA 1
ATOM 1515 C C . GLU A 1 189 ? -6.915 8.148 16.838 1.00 94.19 189 GLU A C 1
ATOM 1517 O O . GLU A 1 189 ? -7.503 8.045 17.915 1.00 94.19 189 GLU A O 1
ATOM 1522 N N . ARG A 1 190 ? -6.808 7.109 15.996 1.00 92.75 190 ARG A N 1
ATOM 1523 C CA . ARG A 1 190 ? -7.407 5.789 16.267 1.00 92.75 190 ARG A CA 1
ATOM 1524 C C . ARG A 1 190 ? -6.948 5.228 17.605 1.00 92.75 190 ARG A C 1
ATOM 1526 O O . ARG A 1 190 ? -7.779 4.817 18.407 1.00 92.75 190 ARG A O 1
ATOM 1533 N N . LYS A 1 191 ? -5.641 5.239 17.875 1.00 93.75 191 LYS A N 1
ATOM 1534 C CA . LYS A 1 191 ? -5.099 4.741 19.142 1.00 93.75 191 LYS A CA 1
ATOM 1535 C C . LYS A 1 191 ? -5.665 5.511 20.334 1.00 93.75 191 LYS A C 1
ATOM 1537 O O . LYS A 1 191 ? -6.073 4.885 21.307 1.00 93.75 191 LYS A O 1
ATOM 1542 N N . PHE A 1 192 ? -5.720 6.840 20.254 1.00 94.50 192 PHE A N 1
ATOM 1543 C CA . PHE A 1 192 ? -6.282 7.672 21.316 1.00 94.50 192 PHE A CA 1
ATOM 1544 C C . PHE A 1 192 ? -7.760 7.342 21.580 1.00 94.50 192 PHE A C 1
ATOM 1546 O O . PHE A 1 192 ? -8.138 7.092 22.726 1.00 94.50 192 PHE A O 1
ATOM 1553 N N . HIS A 1 193 ? -8.580 7.258 20.527 1.00 91.62 193 HIS A N 1
ATOM 1554 C CA . HIS A 1 193 ? -9.998 6.910 20.648 1.00 91.62 193 HIS A CA 1
ATOM 1555 C C . HIS A 1 193 ? -10.213 5.513 21.241 1.00 91.62 193 HIS A C 1
ATOM 1557 O O . HIS A 1 193 ? -11.027 5.354 22.154 1.00 91.62 193 HIS A O 1
ATOM 1563 N N . GLN A 1 194 ? -9.460 4.511 20.780 1.00 92.50 194 GLN A N 1
ATOM 1564 C CA . GLN A 1 194 ? -9.579 3.143 21.288 1.00 92.50 194 GLN A CA 1
ATOM 1565 C C . GLN A 1 194 ? -9.119 3.031 22.743 1.00 92.50 194 GLN A C 1
ATOM 1567 O O . GLN A 1 194 ? -9.776 2.369 23.537 1.00 92.50 194 GLN A O 1
ATOM 1572 N N . GLN A 1 195 ? -8.042 3.719 23.135 1.00 92.81 195 GLN A N 1
ATOM 1573 C CA . GLN A 1 195 ? -7.574 3.710 24.525 1.00 92.81 195 GLN A CA 1
ATOM 1574 C C . GLN A 1 195 ? -8.570 4.378 25.481 1.00 92.81 195 GLN A C 1
ATOM 1576 O O . GLN A 1 195 ? -8.819 3.849 26.565 1.00 92.81 195 GLN A O 1
ATOM 1581 N N . ASN A 1 196 ? -9.178 5.498 25.079 1.00 92.25 196 ASN A N 1
ATOM 1582 C CA . ASN A 1 196 ? -10.219 6.148 25.876 1.00 92.25 196 ASN A CA 1
ATOM 1583 C C . ASN A 1 196 ? -11.461 5.246 26.022 1.00 92.25 196 ASN A C 1
ATOM 1585 O O . ASN A 1 196 ? -11.962 5.038 27.128 1.00 92.25 196 ASN A O 1
ATOM 1589 N N . THR A 1 197 ? -11.909 4.643 24.917 1.00 90.69 197 THR A N 1
ATOM 1590 C CA . THR A 1 197 ? -13.040 3.697 24.900 1.00 90.69 197 THR A CA 1
ATOM 1591 C C . THR A 1 197 ? -12.742 2.452 25.736 1.00 90.69 197 THR A C 1
ATOM 1593 O O . THR A 1 197 ? -13.590 2.009 26.504 1.00 90.69 197 THR A O 1
ATOM 1596 N N . GLY A 1 198 ? -11.511 1.935 25.683 1.00 91.75 198 GLY A N 1
ATOM 1597 C CA . GLY A 1 198 ? -11.064 0.813 26.506 1.00 91.75 198 GLY A CA 1
ATOM 1598 C C . GLY A 1 198 ? -11.160 1.097 28.008 1.00 91.75 198 GLY A C 1
ATOM 1599 O O . GLY A 1 198 ? -11.553 0.218 28.774 1.00 91.75 198 GLY A O 1
ATOM 1600 N N . GLY A 1 199 ? -10.890 2.336 28.436 1.00 93.25 199 GLY A N 1
ATOM 1601 C CA . GLY A 1 199 ? -11.111 2.766 29.820 1.00 93.25 199 GLY A CA 1
ATOM 1602 C C . GLY A 1 199 ? -12.587 2.704 30.231 1.00 93.25 199 GLY A C 1
ATOM 1603 O O . GLY A 1 199 ? -12.909 2.199 31.307 1.00 93.25 199 GLY A O 1
ATOM 1604 N N . GLN A 1 200 ? -13.491 3.151 29.354 1.00 93.44 200 GLN A N 1
ATOM 1605 C CA . GLN A 1 200 ? -14.941 3.081 29.583 1.00 93.44 200 GLN A CA 1
ATOM 1606 C C . GLN A 1 200 ? -15.443 1.632 29.610 1.00 93.44 200 GLN A C 1
ATOM 1608 O O . GLN A 1 200 ? -16.197 1.258 30.506 1.00 93.44 200 GLN A O 1
ATOM 1613 N N . LE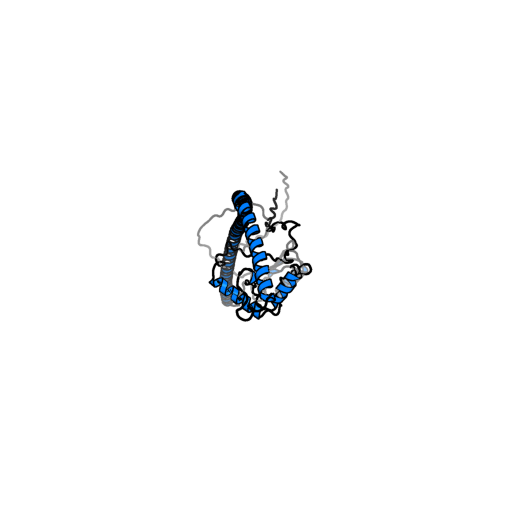U A 1 201 ? -14.974 0.796 28.679 1.00 93.81 201 LEU A N 1
ATOM 1614 C CA . LEU A 1 201 ? -15.304 -0.627 28.625 1.00 93.81 201 LEU A CA 1
ATOM 1615 C C . LEU A 1 201 ? -14.852 -1.352 29.897 1.00 93.81 201 LEU A C 1
ATOM 1617 O O . LEU A 1 201 ? -15.587 -2.174 30.441 1.00 93.81 201 LEU A O 1
ATOM 1621 N N . HIS A 1 202 ? -13.663 -1.021 30.406 1.00 94.56 202 HIS A N 1
ATOM 1622 C CA . HIS A 1 202 ? -13.177 -1.567 31.667 1.00 94.56 202 HIS A CA 1
ATOM 1623 C C . HIS A 1 202 ? -14.051 -1.138 32.852 1.00 94.56 202 HIS A C 1
ATOM 1625 O O . HIS A 1 202 ? -14.434 -1.989 33.652 1.00 94.56 202 HIS A O 1
ATOM 1631 N N . ALA A 1 203 ? -14.424 0.142 32.940 1.00 96.81 203 ALA A N 1
ATOM 1632 C CA . ALA A 1 203 ? -15.311 0.635 33.994 1.00 96.81 203 ALA A CA 1
ATOM 1633 C C . ALA A 1 203 ? -16.679 -0.073 33.975 1.00 96.81 203 ALA A C 1
ATOM 1635 O O . ALA A 1 203 ? -17.116 -0.585 35.004 1.00 96.81 203 ALA A O 1
ATOM 1636 N N . LEU A 1 204 ? -17.303 -0.190 32.797 1.00 97.31 204 LEU A N 1
ATOM 1637 C CA . LEU A 1 204 ? -18.571 -0.907 32.617 1.00 97.31 204 LEU A CA 1
ATOM 1638 C C . LEU A 1 204 ? -18.449 -2.394 32.964 1.00 97.31 204 LEU A C 1
ATOM 1640 O O . LEU A 1 204 ? -19.344 -2.966 33.583 1.00 97.31 204 LEU A O 1
ATOM 1644 N N . LYS A 1 205 ? -17.328 -3.029 32.608 1.00 96.69 205 LYS A N 1
ATOM 1645 C CA . LYS A 1 205 ? -17.052 -4.422 32.973 1.00 96.69 205 LYS A CA 1
ATOM 1646 C C . LYS A 1 205 ? -16.976 -4.600 34.490 1.00 96.69 205 LYS A C 1
ATOM 1648 O O . LYS A 1 205 ? -17.532 -5.569 35.003 1.00 96.69 205 LYS A O 1
ATOM 1653 N N . MET A 1 206 ? -16.310 -3.689 35.197 1.00 97.75 206 MET A N 1
ATOM 1654 C CA . MET A 1 206 ? -16.217 -3.731 36.659 1.00 97.75 206 MET A CA 1
ATOM 1655 C C . MET A 1 206 ? -17.584 -3.520 37.318 1.00 97.75 206 MET A C 1
ATOM 1657 O O . MET A 1 206 ? -17.952 -4.293 38.200 1.00 97.75 206 MET A O 1
ATOM 1661 N N . GLU A 1 207 ? -18.367 -2.544 36.848 1.00 98.06 207 GLU A N 1
ATOM 1662 C CA . GLU A 1 207 ? -19.732 -2.304 37.335 1.00 98.06 207 GLU A CA 1
ATOM 1663 C C . GLU A 1 207 ? -20.630 -3.529 37.112 1.00 98.06 207 GLU A C 1
ATOM 1665 O O . GLU A 1 207 ? -21.325 -3.978 38.024 1.00 98.06 207 GLU A O 1
ATOM 1670 N N . TRP A 1 208 ? -20.567 -4.136 35.925 1.00 98.25 208 TRP A N 1
ATOM 1671 C CA . TRP A 1 208 ? -21.306 -5.359 35.619 1.00 98.25 208 TRP A CA 1
ATOM 1672 C C . TRP A 1 208 ? -20.920 -6.521 36.547 1.00 98.25 208 TRP A C 1
ATOM 1674 O O . TRP A 1 208 ? -21.799 -7.221 37.056 1.00 98.25 208 TRP A O 1
ATOM 1684 N N . GLN A 1 209 ? -19.624 -6.717 36.811 1.00 98.25 209 GLN A N 1
ATOM 1685 C CA . GLN A 1 209 ? -19.151 -7.746 37.742 1.00 98.25 209 GLN A CA 1
ATOM 1686 C C . GLN A 1 209 ? -19.661 -7.503 39.165 1.00 98.25 209 GLN A C 1
ATOM 1688 O O . GLN A 1 209 ? -20.137 -8.437 39.813 1.00 98.25 209 GLN A O 1
ATOM 1693 N N . GLU A 1 210 ? -19.607 -6.259 39.637 1.00 98.12 210 GLU A N 1
ATOM 1694 C CA . GLU A 1 210 ? -20.105 -5.879 40.957 1.00 98.12 210 GLU A CA 1
ATOM 1695 C C . GLU A 1 210 ? -21.617 -6.115 41.075 1.00 98.12 210 GLU A C 1
ATOM 1697 O O . GLU A 1 210 ? -22.082 -6.683 42.063 1.00 98.12 210 GLU A O 1
ATOM 1702 N N . LEU A 1 211 ? -22.397 -5.745 40.055 1.00 98.31 211 LEU A N 1
ATOM 1703 C CA . LEU A 1 211 ? -23.839 -5.998 40.014 1.00 98.31 211 LEU A CA 1
ATOM 1704 C C . LEU A 1 211 ? -24.161 -7.494 40.038 1.00 98.31 211 LEU A C 1
ATOM 1706 O O . LEU A 1 211 ? -25.075 -7.913 40.749 1.00 98.31 211 LEU A O 1
ATOM 1710 N N . CYS A 1 212 ? -23.401 -8.316 39.311 1.00 98.00 212 CYS A N 1
ATOM 1711 C CA . CYS A 1 212 ? -23.558 -9.768 39.359 1.00 98.00 212 CYS A CA 1
ATOM 1712 C C . CYS A 1 212 ? -23.284 -10.313 40.768 1.00 98.00 212 CYS A C 1
ATOM 1714 O O . CYS A 1 212 ? -24.080 -11.095 41.286 1.00 98.00 212 CYS A O 1
ATOM 1716 N N . GLN A 1 213 ? -22.209 -9.862 41.420 1.00 98.00 213 GLN A N 1
ATOM 1717 C CA . GLN A 1 213 ? -21.878 -10.266 42.791 1.00 98.00 213 GLN A CA 1
ATOM 1718 C C . GLN A 1 213 ? -22.948 -9.824 43.797 1.00 98.00 213 GLN A C 1
ATOM 1720 O O . GLN A 1 213 ? -23.363 -10.621 44.638 1.00 98.00 213 GLN A O 1
ATOM 1725 N N . LYS A 1 214 ? -23.451 -8.588 43.682 1.00 98.12 214 LYS A N 1
ATOM 1726 C CA . LYS A 1 214 ? -24.555 -8.079 44.509 1.00 98.12 214 LYS A CA 1
ATOM 1727 C C . LYS A 1 214 ? -25.823 -8.905 44.327 1.00 98.12 214 LYS A C 1
ATOM 1729 O O . LYS A 1 214 ? -26.443 -9.272 45.319 1.00 98.12 214 LYS A O 1
ATOM 1734 N N . ASN A 1 215 ? -26.186 -9.241 43.090 1.00 98.25 215 ASN A N 1
ATOM 1735 C CA . ASN A 1 215 ? -27.346 -10.088 42.816 1.00 98.25 215 ASN A CA 1
ATOM 1736 C C . ASN A 1 215 ? -27.200 -11.479 43.444 1.00 98.25 215 ASN A C 1
ATOM 1738 O O . ASN A 1 215 ? -28.146 -11.957 44.065 1.00 98.25 215 ASN A O 1
ATOM 1742 N N . ILE A 1 216 ? -26.018 -12.098 43.353 1.00 98.00 216 ILE A N 1
ATOM 1743 C CA . ILE A 1 216 ? -25.740 -13.386 44.007 1.00 98.00 216 ILE A CA 1
ATOM 1744 C C . ILE A 1 216 ? -25.870 -13.262 45.534 1.00 98.00 216 ILE A C 1
ATOM 1746 O O . ILE A 1 216 ? -26.513 -14.098 46.164 1.00 98.00 216 ILE A O 1
ATOM 1750 N N . ALA A 1 217 ? -25.315 -12.205 46.134 1.00 97.75 217 ALA A N 1
ATOM 1751 C CA . ALA A 1 217 ? -25.394 -11.976 47.577 1.00 97.75 217 ALA A CA 1
ATOM 1752 C C . ALA A 1 217 ? -26.836 -11.736 48.061 1.00 97.75 217 ALA A C 1
ATOM 1754 O O . ALA A 1 217 ? -27.239 -12.277 49.088 1.00 97.75 217 ALA A O 1
ATOM 1755 N N . ILE A 1 218 ? -27.631 -10.970 47.306 1.00 97.94 218 ILE A N 1
ATOM 1756 C CA . ILE A 1 218 ? -29.054 -10.745 47.597 1.00 97.94 218 ILE A CA 1
ATOM 1757 C C . ILE A 1 218 ? -29.828 -12.060 47.502 1.00 97.94 218 ILE A C 1
ATOM 1759 O O . ILE A 1 218 ? -30.602 -12.369 48.402 1.00 97.94 218 ILE A O 1
ATOM 1763 N N . GLN A 1 219 ? -29.600 -12.857 46.453 1.00 97.38 219 GLN A N 1
ATOM 1764 C CA . GLN A 1 219 ? -30.244 -14.163 46.309 1.00 97.38 219 GLN A CA 1
ATOM 1765 C C . GLN A 1 219 ? -29.911 -15.091 47.483 1.00 97.38 219 GLN A C 1
ATOM 1767 O O . GLN A 1 219 ? -30.820 -15.720 48.021 1.00 97.38 219 GLN A O 1
ATOM 1772 N N . ALA A 1 220 ? -28.652 -15.127 47.926 1.00 97.81 220 ALA A N 1
ATOM 1773 C CA . ALA A 1 220 ? -28.250 -15.889 49.107 1.00 97.81 220 ALA A CA 1
ATOM 1774 C C . ALA A 1 220 ? -28.975 -15.404 50.378 1.00 97.81 220 ALA A C 1
ATOM 1776 O O . ALA A 1 220 ? -29.590 -16.207 51.074 1.00 97.81 220 ALA A O 1
ATOM 1777 N N . ALA A 1 221 ? -29.007 -14.090 50.626 1.00 97.50 221 ALA A N 1
ATOM 1778 C CA . ALA A 1 221 ? -29.703 -13.518 51.781 1.00 97.50 221 ALA A CA 1
ATOM 1779 C C . ALA A 1 221 ? -31.222 -13.775 51.751 1.00 97.50 221 ALA A C 1
ATOM 1781 O O . ALA A 1 221 ? -31.827 -14.040 52.789 1.00 97.50 221 ALA A O 1
ATOM 1782 N N . CYS A 1 222 ? -31.855 -13.730 50.573 1.00 97.12 222 CYS A N 1
ATOM 1783 C CA . CYS A 1 222 ? -33.268 -14.078 50.416 1.00 97.12 222 CYS A CA 1
ATOM 1784 C C . CYS A 1 222 ? -33.536 -15.548 50.762 1.00 97.12 222 CYS A C 1
ATOM 1786 O O . CYS A 1 222 ? -34.534 -15.833 51.421 1.00 97.12 222 CYS A O 1
ATOM 1788 N N . VAL A 1 223 ? -32.655 -16.469 50.355 1.00 97.88 223 VAL A N 1
ATOM 1789 C CA . VAL A 1 223 ? -32.754 -17.892 50.721 1.00 97.88 223 VAL A CA 1
ATOM 1790 C C . VAL A 1 223 ? -32.598 -18.073 52.232 1.00 97.88 223 VAL A C 1
ATOM 1792 O O . VAL A 1 223 ? -33.406 -18.769 52.844 1.00 97.88 223 VAL A O 1
ATOM 1795 N N . ASP A 1 224 ? -31.629 -17.402 52.856 1.00 96.81 224 ASP A N 1
ATOM 1796 C CA . ASP A 1 224 ? -31.421 -17.474 54.307 1.00 96.81 224 ASP A CA 1
ATOM 1797 C C . ASP A 1 224 ? -32.625 -16.941 55.092 1.00 96.81 224 ASP A C 1
ATOM 1799 O O . ASP A 1 224 ? -33.077 -17.579 56.046 1.00 96.81 224 ASP A O 1
ATOM 1803 N N . LEU A 1 225 ? -33.188 -15.801 54.679 1.00 96.69 225 LEU A N 1
ATOM 1804 C CA . LEU A 1 225 ? -34.397 -15.238 55.285 1.00 96.69 225 LEU A CA 1
ATOM 1805 C C . LEU A 1 225 ? -35.609 -16.151 55.088 1.00 96.69 225 LEU A C 1
ATOM 1807 O O . LEU A 1 225 ? -36.396 -16.320 56.017 1.00 96.69 225 LEU A O 1
ATOM 1811 N N . GLN A 1 226 ? -35.751 -16.769 53.914 1.00 95.88 226 GLN A N 1
ATOM 1812 C CA . GLN A 1 226 ? -36.824 -17.726 53.655 1.00 95.88 226 GLN A CA 1
ATOM 1813 C C . GLN A 1 226 ? -36.708 -18.945 54.579 1.00 95.88 226 GLN A C 1
ATOM 1815 O O . GLN A 1 226 ? -37.698 -19.330 55.197 1.00 95.88 226 GLN A O 1
ATOM 1820 N N . ASN A 1 227 ? -35.494 -19.474 54.768 1.00 95.94 227 ASN A N 1
ATOM 1821 C CA . ASN A 1 227 ? -35.235 -20.563 55.710 1.00 95.94 227 ASN A CA 1
ATOM 1822 C C . ASN A 1 227 ? -35.604 -20.174 57.154 1.00 95.94 227 ASN A C 1
ATOM 1824 O O . ASN A 1 227 ? -36.241 -20.963 57.849 1.00 95.94 227 ASN A O 1
ATOM 1828 N N . HIS A 1 228 ? -35.267 -18.956 57.598 1.00 94.94 228 HIS A N 1
ATOM 1829 C CA . HIS A 1 228 ? -35.657 -18.456 58.925 1.00 94.94 228 HIS A CA 1
ATOM 1830 C C . HIS A 1 228 ? -37.178 -18.306 59.062 1.00 94.94 228 HIS A C 1
ATOM 1832 O O . HIS A 1 228 ? -37.748 -18.691 60.080 1.00 94.94 228 HIS A O 1
ATOM 1838 N N . ILE A 1 229 ? -37.859 -17.778 58.040 1.00 95.31 229 ILE A N 1
ATOM 1839 C CA . ILE A 1 229 ? -39.326 -17.674 58.025 1.00 95.31 229 ILE A CA 1
ATOM 1840 C C . ILE A 1 229 ? -39.961 -19.063 58.127 1.00 95.31 229 ILE A C 1
ATOM 1842 O O . ILE A 1 229 ? -40.937 -19.238 58.855 1.00 95.31 229 ILE A O 1
ATOM 1846 N N . ASP A 1 230 ? -39.426 -20.049 57.412 1.00 94.44 230 ASP A N 1
ATOM 1847 C CA . ASP A 1 230 ? -39.958 -21.408 57.423 1.00 94.44 230 ASP A CA 1
ATOM 1848 C C . ASP A 1 230 ? -39.706 -22.115 58.767 1.00 94.44 230 ASP A C 1
ATOM 1850 O O . ASP A 1 230 ? -40.601 -22.809 59.254 1.00 94.44 230 ASP A O 1
ATOM 1854 N N . GLN A 1 231 ? -38.569 -21.859 59.427 1.00 92.94 231 GLN A N 1
ATOM 1855 C CA . GLN A 1 231 ? -38.315 -22.284 60.812 1.00 92.94 231 GLN A CA 1
ATOM 1856 C C . GLN A 1 231 ? -39.313 -21.656 61.794 1.00 92.94 231 GLN A C 1
ATOM 1858 O O . GLN A 1 231 ? -39.982 -22.376 62.530 1.00 92.94 231 GLN A O 1
ATOM 1863 N N . LEU A 1 232 ? -39.501 -20.333 61.751 1.00 93.06 232 LEU A N 1
ATOM 1864 C CA . LEU A 1 232 ? -40.453 -19.634 62.624 1.00 93.06 232 LEU A CA 1
ATOM 1865 C C . LEU A 1 232 ? -41.899 -20.099 62.399 1.00 93.06 232 LEU A C 1
ATOM 1867 O O . LEU A 1 232 ? -42.678 -20.218 63.343 1.00 93.06 232 LEU A O 1
ATOM 1871 N N . LYS A 1 233 ? -42.284 -20.393 61.151 1.00 91.75 233 LYS A N 1
ATOM 1872 C CA . LYS A 1 233 ? -43.595 -20.984 60.840 1.00 91.75 233 LYS A CA 1
ATOM 1873 C C . LYS A 1 233 ? -43.745 -22.385 61.426 1.00 91.75 233 LYS A C 1
ATOM 1875 O O . LYS A 1 233 ? -44.852 -22.737 61.839 1.00 91.75 233 LYS A O 1
ATOM 1880 N N . LEU A 1 234 ? -42.675 -23.181 61.438 1.00 90.62 234 LEU A N 1
ATOM 1881 C CA . LEU A 1 234 ? -42.675 -24.504 62.055 1.00 90.62 234 LEU A CA 1
ATOM 1882 C C . LEU A 1 234 ? -42.853 -24.390 63.575 1.00 90.62 234 LEU A C 1
ATOM 1884 O O . LEU A 1 234 ? -43.762 -25.016 64.112 1.00 90.62 234 LEU A O 1
ATOM 1888 N N . GLU A 1 235 ? -42.088 -23.519 64.236 1.00 87.94 235 GLU A N 1
ATOM 1889 C CA . GLU A 1 235 ? -42.206 -23.244 65.678 1.00 87.94 235 GLU A CA 1
ATOM 1890 C C . GLU A 1 235 ? -43.605 -22.733 66.055 1.00 87.94 235 GLU A C 1
ATOM 1892 O O . GLU A 1 235 ? -44.234 -23.234 66.984 1.00 87.94 235 GLU A O 1
ATOM 1897 N N . ALA A 1 236 ? -44.155 -21.778 65.297 1.00 80.75 236 ALA A N 1
ATOM 1898 C CA . ALA A 1 236 ? -45.507 -21.269 65.523 1.00 80.75 236 ALA A CA 1
ATOM 1899 C C . ALA A 1 236 ? -46.580 -22.355 65.339 1.00 80.75 236 ALA A C 1
ATOM 1901 O O . ALA A 1 236 ? -47.605 -22.345 66.024 1.00 80.75 236 ALA A O 1
ATOM 1902 N N . LYS A 1 237 ? -46.360 -23.300 64.416 1.00 81.25 237 LYS A N 1
ATOM 1903 C CA . LYS A 1 237 ? -47.237 -24.457 64.230 1.00 81.25 237 LYS A CA 1
ATOM 1904 C C . LYS A 1 237 ? -47.142 -25.404 65.426 1.00 81.25 237 LYS A C 1
ATOM 1906 O O . LYS A 1 237 ? -48.186 -25.828 65.906 1.00 81.25 237 LYS A O 1
ATOM 1911 N N . GLU A 1 238 ? -45.942 -25.691 65.929 1.00 77.19 238 GLU A N 1
ATOM 1912 C CA . GLU A 1 238 ? -45.732 -26.506 67.136 1.00 77.19 238 GLU A CA 1
ATOM 1913 C C . GLU A 1 238 ? -46.357 -25.871 68.386 1.00 77.19 238 GLU A C 1
ATOM 1915 O O . GLU A 1 238 ? -47.067 -26.556 69.122 1.00 77.19 238 GLU A O 1
ATOM 1920 N N . LEU A 1 239 ? -46.207 -24.557 68.581 1.00 66.56 239 LEU A N 1
ATOM 1921 C CA . LEU A 1 239 ? -46.878 -23.821 69.660 1.00 66.56 239 LEU A CA 1
ATOM 1922 C C . LEU A 1 239 ? -48.406 -23.875 69.531 1.00 66.56 239 LEU A C 1
ATOM 1924 O O . LEU A 1 239 ? -49.095 -24.093 70.522 1.00 66.56 239 LEU A O 1
ATOM 1928 N N . ARG A 1 240 ? -48.946 -23.793 68.309 1.00 54.22 240 ARG A N 1
ATOM 1929 C CA . ARG A 1 240 ? -50.381 -24.010 68.049 1.00 54.22 240 ARG A CA 1
ATOM 1930 C C . ARG A 1 240 ? -50.867 -25.426 68.360 1.00 54.22 240 ARG A C 1
ATOM 1932 O O . ARG A 1 240 ? -52.057 -25.600 68.586 1.00 54.22 240 ARG A O 1
ATOM 1939 N N . TYR A 1 241 ? -49.991 -26.430 68.327 1.00 51.91 241 TYR A N 1
ATOM 1940 C CA . TYR A 1 241 ? -50.320 -27.788 68.774 1.00 51.91 241 TYR A CA 1
ATOM 1941 C C . TYR A 1 241 ? -50.191 -27.947 70.298 1.00 51.91 241 TYR A C 1
ATOM 1943 O O . TYR A 1 241 ? -50.874 -28.796 70.868 1.00 51.91 241 TYR A O 1
ATOM 1951 N N . LEU A 1 242 ? -49.351 -27.138 70.959 1.00 48.38 242 LEU A N 1
ATOM 1952 C CA . LEU A 1 242 ? -49.229 -27.077 72.423 1.00 48.38 242 LEU A CA 1
ATOM 1953 C C . LEU A 1 242 ? -50.363 -26.262 73.077 1.00 48.38 242 LEU A C 1
ATOM 1955 O O . LEU A 1 242 ? -50.752 -26.572 74.205 1.00 48.38 242 LEU A O 1
ATOM 1959 N N . ASP A 1 243 ? -50.973 -25.322 72.347 1.00 44.03 243 ASP A N 1
ATOM 1960 C CA . ASP A 1 243 ? -52.292 -24.746 72.648 1.00 44.03 243 ASP A CA 1
ATOM 1961 C C . ASP A 1 243 ? -53.411 -25.756 72.309 1.00 44.03 243 ASP A C 1
ATOM 1963 O O . ASP A 1 243 ? -54.132 -25.672 71.316 1.00 44.03 243 ASP A O 1
ATOM 1967 N N . ASN A 1 244 ? -53.532 -26.762 73.172 1.00 37.56 244 ASN A N 1
ATOM 1968 C CA . ASN A 1 244 ? -54.625 -27.735 73.250 1.00 37.56 244 ASN A CA 1
ATOM 1969 C C . ASN A 1 244 ? -56.014 -27.029 73.177 1.00 37.56 244 ASN A C 1
ATOM 1971 O O . ASN A 1 244 ? -56.188 -25.997 73.833 1.00 37.56 244 ASN A O 1
ATOM 1975 N N . PRO A 1 245 ? -57.050 -27.555 72.477 1.00 39.94 245 PRO A N 1
ATOM 1976 C CA . PRO A 1 245 ? -58.297 -26.841 72.170 1.00 39.94 245 PRO A CA 1
ATOM 1977 C C . PRO A 1 245 ? -59.286 -26.782 73.350 1.00 39.94 245 PRO A C 1
ATOM 1979 O O . PRO A 1 245 ? -60.497 -26.891 73.172 1.00 39.94 245 PRO A O 1
ATOM 1982 N N . ALA A 1 246 ? -58.791 -26.622 74.576 1.00 40.38 246 ALA A N 1
ATOM 1983 C CA . ALA A 1 246 ? -59.626 -26.677 75.766 1.00 40.38 246 ALA A CA 1
ATOM 1984 C C . ALA A 1 246 ? -60.144 -25.307 76.233 1.00 40.38 246 ALA A C 1
ATOM 1986 O O . ALA A 1 246 ? -61.243 -25.270 76.775 1.00 40.38 246 ALA A O 1
ATOM 1987 N N . PHE A 1 247 ? -59.446 -24.180 76.032 1.00 43.81 247 PHE A N 1
ATOM 1988 C CA . PHE A 1 247 ? -59.925 -22.894 76.570 1.00 43.81 247 PHE A CA 1
ATOM 1989 C C . PHE A 1 247 ? -59.391 -21.661 75.823 1.00 43.81 247 PHE A C 1
ATOM 1991 O O . PHE A 1 247 ? -58.324 -21.162 76.173 1.00 43.81 247 PHE A O 1
ATOM 1998 N N . PRO A 1 248 ? -60.145 -21.070 74.879 1.00 45.03 248 PRO A N 1
AT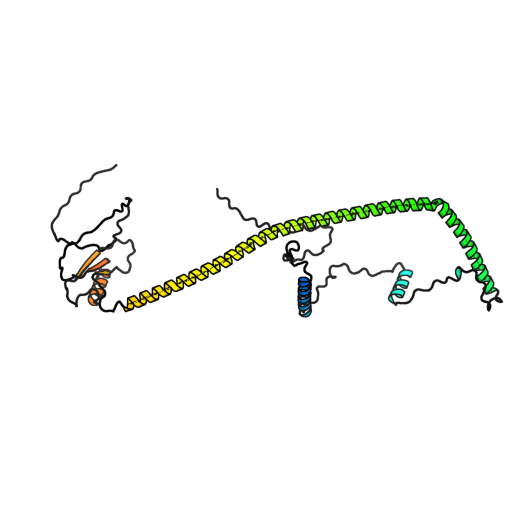OM 1999 C CA . PRO A 1 248 ? -59.893 -19.698 74.477 1.00 45.03 248 PRO A CA 1
ATOM 2000 C C . PRO A 1 248 ? -60.541 -18.743 75.496 1.00 45.03 248 PRO A C 1
ATOM 2002 O O . PRO A 1 248 ? -61.739 -18.803 75.797 1.00 45.03 248 PRO A O 1
ATOM 2005 N N . SER A 1 249 ? -59.726 -17.869 76.078 1.00 48.69 249 SER A N 1
ATOM 2006 C CA . SER A 1 249 ? -60.136 -16.811 77.002 1.00 48.69 249 SER A CA 1
ATOM 2007 C C . SER A 1 249 ? -60.909 -15.710 76.262 1.00 48.69 249 SER A C 1
ATOM 2009 O O . SER A 1 249 ? -60.353 -14.675 75.903 1.00 48.69 249 SER A O 1
ATOM 2011 N N . HIS A 1 250 ? -62.204 -15.925 76.027 1.00 51.38 250 HIS A N 1
ATOM 2012 C CA . HIS A 1 250 ? -63.129 -14.904 75.527 1.00 51.38 250 HIS A CA 1
ATOM 2013 C C . HIS A 1 250 ? -63.931 -14.314 76.694 1.00 51.38 250 HIS A C 1
ATOM 2015 O O . HIS A 1 250 ? -64.977 -14.847 77.061 1.00 51.38 250 HIS A O 1
ATOM 2021 N N . LEU A 1 251 ? -63.432 -13.233 77.302 1.00 54.53 251 LEU A N 1
ATOM 2022 C CA . LEU A 1 251 ? -64.218 -12.418 78.243 1.00 54.53 251 LEU A CA 1
ATOM 2023 C C . LEU A 1 251 ? -65.038 -11.318 77.536 1.00 54.53 251 LEU A C 1
ATOM 2025 O O . LEU A 1 251 ? -65.927 -10.732 78.150 1.00 54.53 251 LEU A O 1
ATOM 2029 N N . CYS A 1 252 ? -64.744 -11.023 76.264 1.00 60.62 252 CYS A N 1
ATOM 2030 C CA . CYS A 1 252 ? -65.384 -9.949 75.506 1.00 60.62 252 CYS A CA 1
ATOM 2031 C C . CYS A 1 252 ? -65.361 -10.239 73.993 1.00 60.62 252 CYS A C 1
ATOM 2033 O O . CYS A 1 252 ? -64.334 -10.690 73.479 1.00 60.62 252 CYS A O 1
ATOM 2035 N N . CYS A 1 253 ? -66.461 -9.954 73.282 1.00 66.19 253 CYS A N 1
ATOM 2036 C CA . CYS A 1 253 ? -66.485 -9.880 71.813 1.00 66.19 253 CYS A CA 1
ATOM 2037 C C . CYS A 1 253 ? -67.123 -8.575 71.325 1.00 66.19 253 CYS A C 1
ATOM 2039 O O . CYS A 1 253 ? -68.081 -8.072 71.916 1.00 66.19 253 CYS A O 1
ATOM 2041 N N . LEU A 1 254 ? -66.584 -8.062 70.217 1.00 71.50 254 LEU A N 1
ATOM 2042 C CA . LEU A 1 254 ? -66.988 -6.817 69.572 1.00 71.50 254 LEU A CA 1
ATOM 2043 C C . LEU A 1 254 ? -67.754 -7.117 68.275 1.00 71.50 254 LEU A C 1
ATOM 2045 O O . LEU A 1 254 ? -67.263 -7.874 67.439 1.00 71.50 254 LEU A O 1
ATOM 2049 N N . PHE A 1 255 ? -68.911 -6.485 68.092 1.00 73.94 255 PHE A N 1
ATOM 2050 C CA . PHE A 1 255 ? -69.764 -6.611 66.911 1.00 73.94 255 PHE A CA 1
ATOM 2051 C C . PHE A 1 255 ? -69.951 -5.241 66.256 1.00 73.94 255 PHE A C 1
ATOM 2053 O O . PHE A 1 255 ? -70.345 -4.276 66.913 1.00 73.94 255 PHE A O 1
ATOM 2060 N N . VAL A 1 256 ? -69.660 -5.155 64.957 1.00 72.94 256 VAL A N 1
ATOM 2061 C CA . VAL A 1 256 ? -69.672 -3.903 64.184 1.00 72.94 256 VAL A CA 1
ATOM 2062 C C . VAL A 1 256 ? -70.656 -4.040 63.014 1.00 72.94 256 VAL A C 1
ATOM 2064 O O . VAL A 1 256 ? -70.663 -5.095 62.371 1.00 72.94 256 VAL A O 1
ATOM 2067 N N . PRO A 1 257 ? -71.499 -3.028 62.716 1.00 75.75 257 PRO A N 1
ATOM 2068 C CA . PRO A 1 257 ? -72.465 -3.124 61.628 1.00 75.75 257 PRO A CA 1
ATOM 2069 C C . PRO A 1 257 ? -71.765 -3.254 60.277 1.00 75.75 257 PRO A C 1
ATOM 2071 O O . PRO A 1 257 ? -70.820 -2.531 59.964 1.00 75.75 257 PRO A O 1
ATOM 2074 N N . SER A 1 258 ? -72.251 -4.172 59.445 1.00 64.69 258 SER A N 1
ATOM 2075 C CA . SER A 1 258 ? -71.746 -4.336 58.083 1.00 64.69 258 SER A CA 1
ATOM 2076 C C . SER A 1 258 ? -72.231 -3.165 57.221 1.00 64.69 258 SER A C 1
ATOM 2078 O O . SER A 1 258 ? -73.379 -3.160 56.788 1.00 64.69 258 SER A O 1
ATOM 2080 N N . GLY A 1 259 ? -71.375 -2.160 57.006 1.00 61.56 259 GLY A N 1
ATOM 2081 C CA . GLY A 1 259 ? -71.670 -1.013 56.133 1.00 61.56 259 GLY A CA 1
ATOM 2082 C C . GLY A 1 259 ? -71.251 0.368 56.651 1.00 61.56 259 GLY A C 1
ATOM 2083 O O . GLY A 1 259 ? -71.424 1.337 55.919 1.00 61.56 259 GLY A O 1
ATOM 2084 N N . SER A 1 260 ? -70.703 0.482 57.866 1.00 59.06 260 SER A N 1
ATOM 2085 C CA . S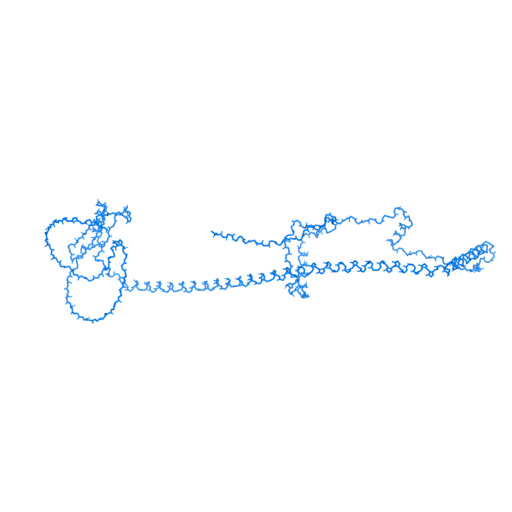ER A 1 260 ? -70.205 1.756 58.411 1.00 59.06 260 SER A CA 1
ATOM 2086 C C . SER A 1 260 ? -68.763 2.049 57.988 1.00 59.06 260 SER A C 1
ATOM 2088 O O . SER A 1 260 ? -67.904 1.166 58.053 1.00 59.06 260 SER A O 1
ATOM 2090 N N . GLY A 1 261 ? -68.484 3.289 57.584 1.00 56.59 261 GLY A N 1
ATOM 2091 C CA . GLY A 1 261 ? -67.130 3.762 57.299 1.00 56.59 261 GLY A CA 1
ATOM 2092 C C . GLY A 1 261 ? -66.318 3.977 58.580 1.00 56.59 261 GLY A C 1
ATOM 2093 O O . GLY A 1 261 ? -66.870 4.168 59.659 1.00 56.59 261 GLY A O 1
ATOM 2094 N N . VAL A 1 262 ? -64.984 3.990 58.464 1.00 51.53 262 VAL A N 1
ATOM 2095 C CA . VAL A 1 262 ? -64.025 4.102 59.593 1.00 51.53 262 VAL A CA 1
ATOM 2096 C C . VAL A 1 262 ? -64.199 5.394 60.427 1.00 51.53 262 VAL A C 1
ATOM 2098 O O . VAL A 1 262 ? -63.650 5.497 61.519 1.00 51.53 262 VAL A O 1
ATOM 2101 N N . HIS A 1 263 ? -64.991 6.364 59.952 1.00 52.88 263 HIS A N 1
ATOM 2102 C CA . HIS A 1 263 ? -65.190 7.681 60.575 1.00 52.88 263 HIS A CA 1
ATOM 2103 C C . HIS A 1 263 ? -66.638 7.989 60.999 1.00 52.88 263 HIS A C 1
ATOM 2105 O O . HIS A 1 263 ? -66.929 9.125 61.377 1.00 52.88 263 HIS A O 1
ATOM 2111 N N . ASP A 1 264 ? -67.547 7.014 60.954 1.00 59.00 264 ASP A N 1
ATOM 2112 C CA . ASP A 1 264 ? -68.931 7.235 61.375 1.00 59.00 264 ASP A CA 1
ATOM 2113 C C . ASP A 1 264 ? -69.042 7.196 62.910 1.00 59.00 264 ASP A C 1
ATOM 2115 O O . ASP A 1 264 ? -68.633 6.232 63.560 1.00 59.00 264 ASP A O 1
ATOM 2119 N N . TRP A 1 265 ? -69.609 8.248 63.513 1.00 59.78 265 TRP A N 1
ATOM 2120 C CA . TRP A 1 265 ? -69.894 8.294 64.951 1.00 59.78 265 TRP A CA 1
ATOM 2121 C C . TRP A 1 265 ? -71.079 7.378 65.266 1.00 59.78 265 TRP A C 1
ATOM 2123 O O . TRP A 1 265 ? -72.236 7.794 65.192 1.00 59.78 265 TRP A O 1
ATOM 2133 N N . LEU A 1 266 ? -70.790 6.120 65.598 1.00 72.75 266 LEU A N 1
ATOM 2134 C CA . LEU A 1 266 ? -71.807 5.138 65.958 1.00 72.75 266 LEU A CA 1
ATOM 2135 C C . LEU A 1 266 ? -72.032 5.089 67.477 1.00 72.75 266 LEU A C 1
ATOM 2137 O O . LEU A 1 266 ? -71.072 5.168 68.249 1.00 72.75 266 LEU A O 1
ATOM 2141 N N . PRO A 1 267 ? -73.282 4.907 67.932 1.00 70.12 267 PRO A N 1
ATOM 2142 C CA . PRO A 1 267 ? -73.564 4.656 69.338 1.00 70.12 267 PRO A CA 1
ATOM 2143 C C . PRO A 1 267 ? -72.950 3.319 69.793 1.00 70.12 267 PRO A C 1
ATOM 2145 O O . PRO A 1 267 ? -72.908 2.347 69.036 1.00 70.12 267 PRO A O 1
ATOM 2148 N N . LEU A 1 268 ? -72.471 3.275 71.040 1.00 71.69 268 LEU A N 1
ATOM 2149 C CA . LEU A 1 268 ? -71.910 2.081 71.680 1.00 71.69 268 LEU A CA 1
ATOM 2150 C C . LEU A 1 268 ? -72.955 1.451 72.603 1.00 71.69 268 LEU A C 1
ATOM 2152 O O . LEU A 1 268 ? -73.454 2.112 73.515 1.00 71.69 268 LEU A O 1
ATOM 2156 N N . ILE A 1 269 ? -73.251 0.169 72.405 1.00 71.31 269 ILE A N 1
ATOM 2157 C CA . ILE A 1 269 ? -74.145 -0.605 73.269 1.00 71.31 269 ILE A CA 1
ATOM 2158 C C . ILE A 1 269 ? -73.322 -1.690 73.959 1.00 71.31 269 ILE A C 1
ATOM 2160 O O . ILE A 1 269 ? -72.757 -2.564 73.306 1.00 71.31 269 ILE A O 1
ATOM 2164 N N . ILE A 1 270 ? -73.261 -1.649 75.289 1.00 72.06 270 ILE A N 1
ATOM 2165 C CA . ILE A 1 270 ? -72.593 -2.683 76.086 1.00 72.06 270 ILE A CA 1
ATOM 2166 C C . ILE A 1 270 ? -73.658 -3.650 76.598 1.00 72.06 270 ILE A C 1
ATOM 2168 O O . ILE A 1 270 ? -74.549 -3.263 77.353 1.00 72.06 270 ILE A O 1
ATOM 2172 N N . TYR A 1 271 ? -73.569 -4.906 76.170 1.00 68.00 271 TYR A N 1
ATOM 2173 C CA . TYR A 1 271 ? -74.469 -5.978 76.570 1.00 68.00 271 TYR A CA 1
ATOM 2174 C C . TYR A 1 271 ? -73.790 -6.872 77.612 1.00 68.00 271 TYR A C 1
ATOM 2176 O O . TYR A 1 271 ? -72.885 -7.651 77.299 1.00 68.00 271 TYR A O 1
ATOM 2184 N N . PHE A 1 272 ? -74.240 -6.759 78.862 1.00 62.84 272 PHE A N 1
ATOM 2185 C CA . PHE A 1 272 ? -73.820 -7.635 79.952 1.00 62.84 272 PHE A CA 1
ATOM 2186 C C . PHE A 1 272 ? -74.742 -8.850 80.015 1.00 62.84 272 PHE A C 1
ATOM 2188 O O . PHE A 1 272 ? -75.952 -8.713 80.197 1.00 62.84 272 PHE A O 1
ATOM 2195 N N . HIS A 1 273 ? -74.175 -10.045 79.884 1.00 64.50 273 HIS A N 1
ATOM 2196 C CA . HIS A 1 273 ? -74.905 -11.290 80.106 1.00 64.50 273 HIS A CA 1
ATOM 2197 C C . HIS A 1 273 ? -74.694 -11.733 81.555 1.00 64.50 273 HIS A C 1
ATOM 2199 O O . HIS A 1 273 ? -73.601 -12.132 81.957 1.00 64.50 273 HIS A O 1
ATOM 2205 N N . GLY A 1 274 ? -75.759 -11.627 82.353 1.00 48.47 274 GLY A N 1
ATOM 2206 C CA . GLY A 1 274 ? -75.774 -12.055 83.748 1.00 48.47 274 GLY A CA 1
ATOM 2207 C C . GLY A 1 274 ? -75.872 -13.573 83.839 1.00 48.47 274 GLY A C 1
ATOM 2208 O O . GLY A 1 274 ? -76.957 -14.138 83.725 1.00 48.47 274 GLY A O 1
ATOM 2209 N N . GLY A 1 275 ? -74.743 -14.245 84.041 1.00 52.50 275 GLY A N 1
ATOM 2210 C CA . GLY A 1 275 ? -74.741 -15.678 84.302 1.00 52.50 275 GLY A CA 1
ATOM 2211 C C . GLY A 1 275 ? -73.357 -16.294 84.227 1.00 52.50 275 GLY A C 1
ATOM 2212 O O . GLY A 1 275 ? -72.925 -16.725 83.164 1.00 52.50 275 GLY A O 1
ATOM 2213 N N . GLY A 1 276 ? -72.698 -16.433 85.378 1.00 49.44 276 GLY A N 1
ATOM 2214 C CA . GLY A 1 276 ? -71.478 -17.230 85.558 1.00 49.44 276 GLY A CA 1
ATOM 2215 C C . GLY A 1 276 ? -71.678 -18.747 85.396 1.00 49.44 276 GLY A C 1
ATOM 2216 O O . GLY A 1 276 ? -71.080 -19.522 86.136 1.00 49.44 276 GLY A O 1
ATOM 2217 N N . TYR A 1 277 ? -72.525 -19.184 84.458 1.00 48.00 277 TYR A N 1
ATOM 2218 C CA . TYR A 1 277 ? -72.803 -20.586 84.156 1.00 48.00 277 TYR A CA 1
ATOM 2219 C C . TYR A 1 277 ? -72.781 -20.830 82.640 1.00 48.00 277 TYR A C 1
ATOM 2221 O O . TYR A 1 277 ? -73.173 -19.986 81.841 1.00 48.00 277 TYR A O 1
ATOM 2229 N N . VAL A 1 278 ? -72.325 -22.028 82.270 1.00 49.66 278 VAL A N 1
ATOM 2230 C CA . VAL A 1 278 ? -71.887 -22.518 80.944 1.00 49.66 278 VAL A CA 1
ATOM 2231 C C . VAL A 1 278 ? -72.840 -22.247 79.753 1.00 49.66 278 VAL A C 1
ATOM 2233 O O . VAL A 1 278 ? -72.422 -22.379 78.606 1.00 49.66 278 VAL A O 1
ATOM 2236 N N . LEU A 1 279 ? -74.089 -21.831 79.984 1.00 43.28 279 LEU A N 1
ATOM 2237 C CA . LEU A 1 279 ? -75.138 -21.684 78.963 1.00 43.28 279 LEU A CA 1
ATOM 2238 C C . LEU A 1 279 ? -75.264 -20.284 78.329 1.00 43.28 279 LEU A C 1
ATOM 2240 O O . LEU A 1 279 ? -75.931 -20.160 77.308 1.00 43.28 279 LEU A O 1
ATOM 2244 N N . PHE A 1 280 ? -74.624 -19.245 78.875 1.00 47.81 280 PHE A N 1
ATOM 2245 C CA . PHE A 1 280 ? -74.743 -17.866 78.366 1.00 47.81 280 PHE A CA 1
ATOM 2246 C C . PHE A 1 280 ? -73.385 -17.257 78.007 1.00 47.81 280 PHE A C 1
ATOM 2248 O O . PHE A 1 280 ? -73.065 -16.143 78.402 1.00 47.81 280 PHE A O 1
ATOM 2255 N N . ARG A 1 281 ? -72.548 -18.005 77.281 1.00 52.78 281 ARG A N 1
ATOM 2256 C CA . ARG A 1 281 ? -71.230 -17.533 76.828 1.00 52.78 281 ARG A CA 1
ATOM 2257 C C . ARG A 1 281 ? -71.353 -16.827 75.476 1.00 52.78 281 ARG A C 1
ATOM 2259 O O . ARG A 1 281 ? -72.144 -17.246 74.641 1.00 52.78 281 ARG A O 1
ATOM 2266 N N . VAL A 1 282 ? -70.512 -15.827 75.211 1.00 52.00 282 VAL A N 1
ATOM 2267 C CA . VAL A 1 282 ? -70.508 -15.060 73.940 1.00 52.00 282 VAL A CA 1
ATOM 2268 C C . VAL A 1 282 ? -70.300 -15.925 72.685 1.00 52.00 282 VAL A C 1
ATOM 2270 O O . VAL A 1 282 ? -70.646 -15.514 71.585 1.00 52.00 282 VAL A O 1
ATOM 2273 N N . ALA A 1 283 ? -69.777 -17.142 72.851 1.00 51.34 283 ALA A N 1
ATOM 2274 C CA . ALA A 1 283 ? -69.598 -18.127 71.787 1.00 51.34 283 ALA A CA 1
ATOM 2275 C C . ALA A 1 283 ? -70.829 -19.030 71.530 1.00 51.34 283 ALA A C 1
ATOM 2277 O O . ALA A 1 283 ? -70.718 -19.969 70.751 1.00 51.34 283 ALA A O 1
ATOM 2278 N N . TYR A 1 284 ? -71.970 -18.813 72.200 1.00 61.19 284 TYR A N 1
ATOM 2279 C CA . TYR A 1 284 ? -73.218 -19.526 71.897 1.00 61.19 284 TYR A CA 1
ATOM 2280 C C . TYR A 1 284 ? -73.933 -18.849 70.723 1.00 61.19 284 TYR A C 1
ATOM 2282 O O . TYR A 1 284 ? -74.202 -17.648 70.788 1.00 61.19 284 TYR A O 1
ATOM 2290 N N . ASP A 1 285 ? -74.295 -19.628 69.700 1.00 57.22 285 ASP A N 1
ATOM 2291 C CA . ASP A 1 285 ? -74.908 -19.139 68.453 1.00 57.22 285 ASP A CA 1
ATOM 2292 C C . ASP A 1 285 ? -76.115 -18.223 68.707 1.00 57.22 285 ASP A C 1
ATOM 2294 O O . ASP A 1 285 ? -76.230 -17.154 68.120 1.00 57.22 285 ASP A O 1
ATOM 2298 N N . LEU A 1 286 ? -76.957 -18.566 69.689 1.00 61.88 286 LEU A N 1
ATOM 2299 C CA . LEU A 1 286 ? -78.133 -17.770 70.055 1.00 61.88 286 LEU A CA 1
ATOM 2300 C C . LEU A 1 286 ? -77.778 -16.347 70.529 1.00 61.88 286 LEU A C 1
ATOM 2302 O O . LEU A 1 286 ? -78.498 -15.390 70.235 1.00 61.88 286 LEU A O 1
ATOM 2306 N N . LEU A 1 287 ? -76.681 -16.198 71.277 1.00 65.00 287 LEU A N 1
ATOM 2307 C CA . LEU A 1 287 ? -76.238 -14.902 71.789 1.00 65.00 287 LEU A CA 1
ATOM 2308 C C . LEU A 1 287 ? -75.532 -14.099 70.690 1.00 65.00 287 LEU A C 1
ATOM 2310 O O . LEU A 1 287 ? -75.754 -12.896 70.579 1.00 65.00 287 LEU A O 1
ATOM 2314 N N . TYR A 1 288 ? -74.732 -14.774 69.859 1.00 69.56 288 TYR A N 1
ATOM 2315 C CA . TYR A 1 288 ? -74.077 -14.185 68.692 1.00 69.56 288 TYR A CA 1
ATOM 2316 C C . TYR A 1 288 ? -75.107 -13.617 67.706 1.00 69.56 288 TYR A C 1
ATOM 2318 O O . TYR A 1 288 ? -75.011 -12.449 67.332 1.00 69.56 288 TYR A O 1
ATOM 2326 N N . ASP A 1 289 ? -76.140 -14.394 67.371 1.00 70.88 289 ASP A N 1
ATOM 2327 C CA . ASP A 1 289 ? -77.229 -13.978 66.482 1.00 70.88 289 ASP A CA 1
ATOM 2328 C C . ASP A 1 289 ? -78.022 -12.807 67.064 1.00 70.88 289 ASP A C 1
ATOM 2330 O O . ASP A 1 289 ? -78.373 -11.873 66.345 1.00 70.88 289 ASP A O 1
ATOM 2334 N N . THR A 1 290 ? -78.253 -12.807 68.380 1.00 70.94 290 THR A N 1
ATOM 2335 C CA . THR A 1 290 ? -78.926 -11.694 69.062 1.00 70.94 290 THR A CA 1
ATOM 2336 C C . THR A 1 290 ? -78.077 -10.425 69.009 1.00 70.94 290 THR A C 1
ATOM 2338 O O . THR A 1 290 ? -78.598 -9.365 68.669 1.00 70.94 290 THR A O 1
ATOM 2341 N N . CYS A 1 291 ? -76.774 -10.509 69.302 1.00 70.31 291 CYS A N 1
ATOM 2342 C CA . CYS A 1 291 ? -75.863 -9.366 69.227 1.00 70.31 291 CYS A CA 1
ATOM 2343 C C . CYS A 1 291 ? -75.727 -8.846 67.791 1.00 70.31 291 CYS A C 1
ATOM 2345 O O . CYS A 1 291 ? -75.820 -7.640 67.587 1.00 70.31 291 CYS A O 1
ATOM 2347 N N . MET A 1 292 ? -75.605 -9.730 66.798 1.00 72.75 292 MET A N 1
ATOM 2348 C CA . MET A 1 292 ? -75.581 -9.365 65.379 1.00 72.75 292 MET A CA 1
ATOM 2349 C C . MET A 1 292 ? -76.888 -8.713 64.923 1.00 72.75 292 MET A C 1
ATOM 2351 O O . MET A 1 292 ? -76.855 -7.690 64.237 1.00 72.75 292 MET A O 1
ATOM 2355 N N . ALA A 1 293 ? -78.041 -9.253 65.327 1.00 73.25 293 ALA A N 1
ATOM 2356 C CA . ALA A 1 293 ? -79.342 -8.658 65.040 1.00 73.25 293 ALA A CA 1
ATOM 2357 C C . ALA A 1 293 ? -79.482 -7.278 65.696 1.00 73.25 293 ALA A C 1
ATOM 2359 O O . ALA A 1 293 ? -79.998 -6.353 65.068 1.00 73.25 293 ALA A O 1
ATOM 2360 N N . LEU A 1 294 ? -78.979 -7.112 66.923 1.00 72.69 294 LEU A N 1
ATOM 2361 C CA . LEU A 1 294 ? -78.959 -5.827 67.619 1.00 72.69 294 LEU A CA 1
ATOM 2362 C C . LEU A 1 294 ? -78.098 -4.816 66.853 1.00 72.69 294 LEU A C 1
ATOM 2364 O O . LEU A 1 294 ? -78.593 -3.756 66.486 1.00 72.69 294 LEU A O 1
ATOM 2368 N N . THR A 1 295 ? -76.857 -5.186 66.522 1.00 75.12 295 THR A N 1
ATOM 2369 C CA . THR A 1 295 ? -75.920 -4.380 65.727 1.00 75.12 295 THR A CA 1
ATOM 2370 C C . THR A 1 295 ? -76.532 -3.952 64.391 1.00 75.12 295 THR A C 1
ATOM 2372 O O . THR A 1 295 ? -76.417 -2.786 64.009 1.00 75.12 295 THR A O 1
ATOM 2375 N N . ALA A 1 296 ? -77.214 -4.865 63.693 1.00 74.75 296 ALA A N 1
ATOM 2376 C CA . ALA A 1 296 ? -77.861 -4.586 62.414 1.00 74.75 296 ALA A CA 1
ATOM 2377 C C . ALA A 1 296 ? -79.098 -3.683 62.552 1.00 74.75 296 ALA A C 1
ATOM 2379 O O . ALA A 1 296 ? -79.331 -2.829 61.702 1.00 74.75 296 ALA A O 1
ATOM 2380 N N . THR A 1 297 ? -79.882 -3.848 63.622 1.00 76.31 297 THR A N 1
ATOM 2381 C CA . THR A 1 297 ? -81.129 -3.093 63.829 1.00 76.31 297 THR A CA 1
ATOM 2382 C C . THR A 1 297 ? -80.864 -1.677 64.328 1.00 76.31 297 THR A C 1
ATOM 2384 O O . THR A 1 297 ? -81.532 -0.737 63.906 1.00 76.31 297 THR A O 1
ATOM 2387 N N . THR A 1 298 ? -79.903 -1.507 65.239 1.00 70.50 298 THR A N 1
ATOM 2388 C CA . THR A 1 298 ? -79.638 -0.216 65.891 1.00 70.50 298 THR A CA 1
ATOM 2389 C C . THR A 1 298 ? -78.510 0.571 65.240 1.00 70.50 298 THR A C 1
ATOM 2391 O O . THR A 1 298 ? -78.281 1.708 65.643 1.00 70.50 298 THR A O 1
ATOM 2394 N N . LEU A 1 299 ? -77.795 -0.022 64.273 1.00 73.12 299 LEU A N 1
ATOM 2395 C CA . LEU A 1 299 ? -76.643 0.587 63.603 1.00 73.12 299 LEU A CA 1
ATOM 2396 C C . LEU A 1 299 ? -75.624 1.108 64.638 1.00 73.12 299 LEU A C 1
ATOM 2398 O O . LEU A 1 299 ? -75.200 2.258 64.620 1.00 73.12 299 LEU A O 1
ATOM 2402 N N . ALA A 1 300 ? -75.297 0.246 65.602 1.00 72.50 300 ALA A N 1
ATOM 2403 C CA . ALA A 1 300 ? -74.488 0.553 66.780 1.00 72.50 300 ALA A CA 1
ATOM 2404 C C . ALA A 1 300 ? -73.376 -0.488 66.938 1.00 72.50 300 ALA A C 1
ATOM 2406 O O . ALA A 1 300 ? -73.576 -1.656 66.602 1.00 72.50 300 ALA A O 1
ATOM 2407 N N . VAL A 1 301 ? -72.230 -0.097 67.498 1.00 73.00 301 VAL A N 1
ATOM 2408 C CA . VAL A 1 301 ? -71.202 -1.067 67.902 1.00 73.00 301 VAL A CA 1
ATOM 2409 C C . VAL A 1 301 ? -71.685 -1.757 69.173 1.00 73.00 301 VAL A C 1
ATOM 2411 O O . VAL A 1 301 ? -71.974 -1.090 70.167 1.00 73.00 301 VAL A O 1
ATOM 2414 N N . VAL A 1 302 ? -71.786 -3.086 69.150 1.00 73.19 302 VAL A N 1
ATOM 2415 C CA . VAL A 1 302 ? -72.248 -3.874 70.300 1.00 73.19 302 VAL A CA 1
ATOM 2416 C C . VAL A 1 302 ? -71.059 -4.600 70.921 1.00 73.19 302 VAL A C 1
ATOM 2418 O O . VAL A 1 302 ? -70.351 -5.345 70.246 1.00 73.19 302 VAL A O 1
ATOM 2421 N N . VAL A 1 303 ? -70.832 -4.386 72.216 1.00 73.12 303 VAL A N 1
ATOM 2422 C CA . VAL A 1 303 ? -69.786 -5.061 72.998 1.00 73.12 303 VAL A CA 1
ATOM 2423 C C . VAL A 1 303 ? -70.457 -6.031 73.952 1.00 73.12 303 VAL A C 1
ATOM 2425 O O . VAL A 1 303 ? -71.186 -5.607 74.845 1.00 73.12 303 VAL A O 1
ATOM 2428 N N . SER A 1 304 ? -70.221 -7.328 73.776 1.00 70.12 304 SER A N 1
ATOM 2429 C CA . SER A 1 304 ? -70.742 -8.352 74.683 1.00 70.12 304 SER A CA 1
ATOM 2430 C C . SER A 1 304 ? -69.683 -8.699 75.725 1.00 70.12 304 SER A C 1
ATOM 2432 O O . SER A 1 304 ? -68.589 -9.135 75.359 1.00 70.12 304 SER A O 1
ATOM 2434 N N . VAL A 1 305 ? -69.995 -8.496 77.009 1.00 65.69 305 VAL A N 1
ATOM 2435 C CA . VAL A 1 305 ? -69.062 -8.670 78.139 1.00 65.69 305 VAL A CA 1
ATOM 2436 C C . VAL A 1 305 ? -69.645 -9.647 79.157 1.00 65.69 305 VAL A C 1
ATOM 2438 O O . VAL A 1 305 ? -70.782 -9.474 79.597 1.00 65.69 305 VAL A O 1
ATOM 2441 N N . GLY A 1 306 ? -68.874 -10.676 79.519 1.00 59.38 306 GLY A N 1
ATOM 2442 C CA . GLY A 1 306 ? -69.286 -11.685 80.499 1.00 59.38 306 GLY A CA 1
ATOM 2443 C C . GLY A 1 306 ? -68.757 -11.396 81.898 1.00 59.38 306 GLY A C 1
ATOM 2444 O O . GLY A 1 306 ? -67.605 -10.994 82.055 1.00 59.38 306 GLY A O 1
ATOM 2445 N N . GLU A 1 307 ? -69.579 -11.619 82.926 1.00 48.69 307 GLU A N 1
ATOM 2446 C CA . GLU A 1 307 ? -69.140 -11.511 84.322 1.00 48.69 307 GLU A CA 1
ATOM 2447 C C . GLU A 1 307 ? -68.289 -12.724 84.739 1.00 48.69 307 GLU A C 1
ATOM 2449 O O . GLU A 1 307 ? -68.712 -13.877 84.636 1.00 48.69 307 GLU A O 1
ATOM 2454 N N . CYS A 1 308 ? -67.082 -12.463 85.250 1.00 44.12 308 CYS A N 1
ATOM 2455 C CA . CYS A 1 308 ? -66.225 -13.471 85.877 1.00 44.12 308 CYS A CA 1
ATOM 2456 C C . CYS A 1 308 ? -66.611 -13.667 87.354 1.00 44.12 308 CYS A C 1
ATOM 2458 O O . CYS A 1 308 ? -66.659 -12.681 88.093 1.00 44.12 308 CYS A O 1
ATOM 2460 N N . PRO A 1 309 ? -66.807 -14.906 87.840 1.00 38.75 309 PRO A N 1
ATOM 2461 C CA . PRO A 1 309 ? -67.049 -15.140 89.255 1.00 38.75 309 PRO A CA 1
ATOM 2462 C C . PRO A 1 309 ? -65.722 -15.243 90.047 1.00 38.75 309 PRO A C 1
ATOM 2464 O O . PRO A 1 309 ? -64.882 -16.092 89.765 1.00 38.75 309 PRO A O 1
ATOM 2467 N N . TRP A 1 310 ? -65.615 -14.400 91.084 1.00 36.19 310 TRP A N 1
ATOM 2468 C CA . TRP A 1 310 ? -64.715 -14.425 92.258 1.00 36.19 310 TRP A CA 1
ATOM 2469 C C . TRP A 1 310 ? -63.276 -13.881 92.162 1.00 36.19 310 TRP A C 1
ATOM 2471 O O . TRP A 1 310 ? -62.389 -14.392 91.486 1.00 36.19 310 TRP A O 1
ATOM 2481 N N . THR A 1 311 ? -63.059 -12.860 92.993 1.00 34.03 311 THR A N 1
ATOM 2482 C CA . THR A 1 311 ? -61.798 -12.296 93.477 1.00 34.03 311 THR A CA 1
ATOM 2483 C C . THR A 1 311 ? -61.187 -13.162 94.587 1.00 34.03 311 THR A C 1
ATOM 2485 O O . THR A 1 311 ? -61.886 -13.664 95.465 1.00 34.03 311 THR A O 1
ATOM 2488 N N . THR A 1 312 ? -59.858 -13.277 94.633 1.00 30.02 312 THR A N 1
ATOM 2489 C CA . THR A 1 312 ? -59.132 -13.510 95.892 1.00 30.02 312 THR A CA 1
ATOM 2490 C C . THR A 1 312 ? -57.896 -12.619 95.911 1.00 30.02 312 THR A C 1
ATOM 2492 O O . THR A 1 312 ? -57.032 -12.679 95.043 1.00 30.02 312 THR A O 1
ATOM 2495 N N . THR A 1 313 ? -57.894 -11.727 96.890 1.00 31.42 313 THR A N 1
ATOM 2496 C CA . THR A 1 313 ? -56.917 -10.690 97.215 1.00 31.42 313 THR A CA 1
ATOM 2497 C C . THR A 1 313 ? -55.591 -11.270 97.715 1.00 31.42 313 THR A C 1
ATOM 2499 O O . THR A 1 313 ? -55.582 -11.969 98.724 1.00 31.42 313 THR A O 1
ATOM 2502 N N . GLN A 1 314 ? -54.471 -10.878 97.100 1.00 27.19 314 GLN A N 1
ATOM 2503 C CA . GLN A 1 314 ? -53.163 -10.765 97.761 1.00 27.19 314 GLN A CA 1
ATOM 2504 C C . GLN A 1 314 ? -52.419 -9.528 97.219 1.00 27.19 314 GLN A C 1
ATOM 2506 O O . GLN A 1 314 ? -52.156 -9.415 96.027 1.00 27.19 314 GLN A O 1
ATOM 2511 N N . GLU A 1 315 ? -52.108 -8.593 98.113 1.00 27.20 315 GLU A N 1
ATOM 2512 C CA . GLU A 1 315 ? -51.128 -7.502 97.960 1.00 27.20 315 GLU A CA 1
ATOM 2513 C C . GLU A 1 315 ? -49.825 -7.914 98.708 1.00 27.20 315 GLU A C 1
ATOM 2515 O O . GLU A 1 315 ? -49.881 -8.821 99.539 1.00 27.20 315 GLU A O 1
ATOM 2520 N N . PRO A 1 316 ? -48.684 -7.201 98.596 1.00 38.53 316 PRO A N 1
ATOM 2521 C CA . PRO A 1 316 ? -47.879 -6.933 97.399 1.00 38.53 316 PRO A CA 1
ATOM 2522 C C . PRO A 1 316 ? -46.374 -7.222 97.664 1.00 38.53 316 PRO A C 1
ATOM 2524 O O . PRO A 1 316 ? -45.931 -7.274 98.811 1.00 38.53 316 PRO A O 1
ATOM 2527 N N . THR A 1 317 ? -45.519 -7.301 96.638 1.00 27.08 317 THR A N 1
ATOM 2528 C CA . THR A 1 317 ? -44.070 -7.083 96.837 1.00 27.08 317 THR A CA 1
ATOM 2529 C C . THR A 1 317 ? -43.474 -6.175 95.765 1.00 27.08 317 THR A C 1
ATOM 2531 O O . THR A 1 317 ? -43.570 -6.406 94.565 1.00 27.08 317 THR A O 1
ATOM 2534 N N . HIS A 1 318 ? -42.874 -5.092 96.261 1.00 28.02 318 HIS A N 1
ATOM 2535 C CA . HIS A 1 318 ? -42.081 -4.085 95.563 1.00 28.02 318 HIS A CA 1
ATOM 2536 C C . HIS A 1 318 ? -41.054 -4.666 94.575 1.00 28.02 318 HIS A C 1
ATOM 2538 O O . HIS A 1 318 ? -40.381 -5.638 94.920 1.00 28.02 318 HIS A O 1
ATOM 2544 N N . LYS A 1 319 ? -40.773 -3.936 93.477 1.00 27.92 319 LYS A N 1
ATOM 2545 C CA . LYS A 1 319 ? -39.479 -3.236 93.264 1.00 27.92 319 LYS A CA 1
ATOM 2546 C C . LYS A 1 319 ? -39.364 -2.508 91.904 1.00 27.92 319 LYS A C 1
ATOM 2548 O O . LYS A 1 319 ? -39.635 -3.096 90.871 1.00 27.92 319 LYS A O 1
ATOM 2553 N N . HIS A 1 320 ? -38.847 -1.273 92.002 1.00 27.91 320 HIS A N 1
ATOM 2554 C CA . HIS A 1 320 ? -37.977 -0.501 91.086 1.00 27.91 320 HIS A CA 1
ATOM 2555 C C . HIS A 1 320 ? -38.458 -0.173 89.652 1.00 27.91 320 HIS A C 1
ATOM 2557 O O . HIS A 1 320 ? -38.682 -1.057 88.844 1.00 27.91 320 HIS A O 1
ATOM 2563 N N . HIS A 1 321 ? -38.765 1.105 89.369 1.00 25.52 321 HIS A N 1
ATOM 2564 C CA . HIS A 1 321 ? -37.865 2.173 88.861 1.00 25.52 321 HIS A CA 1
ATOM 2565 C C . HIS A 1 321 ? -37.589 2.050 87.351 1.00 25.52 321 HIS A C 1
ATOM 2567 O O . HIS A 1 321 ? -36.848 1.165 86.952 1.00 25.52 321 HIS A O 1
ATOM 2573 N N . GLU A 1 322 ? -38.130 2.957 86.528 1.00 27.58 322 GLU A N 1
ATOM 2574 C CA . GLU A 1 322 ? -37.362 4.073 85.943 1.00 27.58 322 GLU A CA 1
ATOM 2575 C C . GLU A 1 322 ? -38.192 4.941 84.982 1.00 27.58 322 GLU A C 1
ATOM 2577 O O . GLU A 1 322 ? -39.165 4.510 84.367 1.00 27.58 322 GLU A O 1
ATOM 2582 N N . ASP A 1 323 ? -37.783 6.208 84.936 1.00 25.59 323 ASP A N 1
ATOM 2583 C CA . ASP A 1 323 ? -38.321 7.324 84.170 1.00 25.59 323 ASP A CA 1
ATOM 2584 C C . ASP A 1 323 ? -38.233 7.126 82.652 1.00 25.59 323 ASP A C 1
ATOM 2586 O O . ASP A 1 323 ? -37.172 6.801 82.128 1.00 25.59 323 ASP A O 1
ATOM 2590 N N . LEU A 1 324 ? -39.279 7.526 81.921 1.00 25.23 324 LEU A N 1
ATOM 2591 C CA . LEU A 1 324 ? -39.139 8.036 80.554 1.00 25.23 324 LEU A CA 1
ATOM 2592 C C . LEU A 1 324 ? -40.151 9.164 80.327 1.00 25.23 324 LEU A C 1
ATOM 2594 O O . LEU A 1 324 ? -41.346 8.959 80.128 1.00 25.23 324 LEU A O 1
ATOM 2598 N N . ARG A 1 325 ? -39.636 10.396 80.383 1.00 24.08 325 ARG A N 1
ATOM 2599 C CA . ARG A 1 325 ? -40.322 11.612 79.937 1.00 24.08 325 ARG A CA 1
ATOM 2600 C C . ARG A 1 325 ? -40.523 11.540 78.422 1.00 24.08 325 ARG A C 1
ATOM 2602 O O . ARG A 1 325 ? -39.536 11.451 77.695 1.00 24.08 325 ARG A O 1
ATOM 2609 N N . TYR A 1 326 ? -41.756 11.710 77.946 1.00 25.30 326 TYR A N 1
ATOM 2610 C CA . TYR A 1 326 ? -42.018 12.117 76.564 1.00 25.30 326 TYR A CA 1
ATOM 2611 C C . TYR A 1 326 ? -42.832 13.413 76.524 1.00 25.30 326 TYR A C 1
ATOM 2613 O O . TYR A 1 326 ? -43.627 13.718 77.411 1.00 25.30 326 TYR A O 1
ATOM 2621 N N . ARG A 1 327 ? -42.498 14.228 75.526 1.00 27.50 327 ARG A N 1
ATOM 2622 C CA . ARG A 1 327 ? -42.803 15.649 75.359 1.00 27.50 327 ARG A CA 1
ATOM 2623 C C . ARG A 1 327 ? -44.193 15.807 74.731 1.00 27.50 327 ARG A C 1
ATOM 2625 O O . ARG A 1 327 ? -44.535 15.057 73.827 1.00 27.50 327 ARG A O 1
ATOM 2632 N N . GLY A 1 328 ? -44.970 16.783 75.200 1.00 24.12 328 GLY A N 1
ATOM 2633 C CA . GLY A 1 328 ? -46.326 17.034 74.712 1.00 24.12 328 GLY A CA 1
ATOM 2634 C C . GLY A 1 328 ? -46.390 17.551 73.272 1.00 24.12 328 GLY A C 1
ATOM 2635 O O . GLY A 1 328 ? -45.510 18.283 72.819 1.00 24.12 328 GLY A O 1
ATOM 2636 N N . GLY A 1 329 ? -47.486 17.207 72.596 1.00 25.47 329 GLY A N 1
ATOM 2637 C CA . GLY A 1 329 ? -47.867 17.734 71.289 1.00 25.47 329 GLY A CA 1
ATOM 2638 C C . GLY A 1 329 ? -49.099 17.018 70.737 1.00 25.47 329 GLY A C 1
ATOM 2639 O O . GLY A 1 329 ? -48.953 15.982 70.118 1.00 25.47 329 GLY A O 1
ATOM 2640 N N . LYS A 1 330 ? -50.283 17.578 71.027 1.00 27.19 330 LYS A N 1
ATOM 2641 C CA . LYS A 1 330 ? -51.609 17.381 70.400 1.00 27.19 330 LYS A CA 1
ATOM 2642 C C . LYS A 1 330 ? -51.778 16.164 69.468 1.00 27.19 330 LYS A C 1
ATOM 2644 O O . LYS A 1 330 ? -51.446 16.257 68.293 1.00 27.19 330 LYS A O 1
ATOM 2649 N N . GLU A 1 331 ? -52.460 15.132 69.958 1.00 25.20 331 GLU A N 1
ATOM 2650 C CA . GLU A 1 331 ? -53.084 14.102 69.122 1.00 25.20 331 GLU A CA 1
ATOM 2651 C C . GLU A 1 331 ? -54.534 13.864 69.551 1.00 25.20 331 GLU A C 1
ATOM 2653 O O . GLU A 1 331 ? -54.885 13.915 70.734 1.00 25.20 331 GLU A O 1
ATOM 2658 N N . GLU A 1 332 ? -55.372 13.674 68.536 1.00 23.47 332 GLU A N 1
ATOM 2659 C CA . GLU A 1 332 ? -56.756 13.230 68.600 1.00 23.47 332 GLU A CA 1
ATOM 2660 C C . GLU A 1 332 ? -56.871 11.970 69.466 1.00 23.47 332 GLU A C 1
ATOM 2662 O O . GLU A 1 332 ? -56.051 11.055 69.376 1.00 23.47 332 GLU A O 1
ATOM 2667 N N . ALA A 1 333 ? -57.888 11.933 70.330 1.00 22.84 333 ALA A N 1
ATOM 2668 C CA . ALA A 1 333 ? -58.121 10.848 71.275 1.00 22.84 333 ALA A CA 1
ATOM 2669 C C . ALA A 1 333 ? -58.510 9.551 70.545 1.00 22.84 333 ALA A C 1
ATOM 2671 O O . ALA A 1 333 ? -59.679 9.193 70.433 1.00 22.84 333 ALA A O 1
ATOM 2672 N N . THR A 1 334 ? -57.499 8.837 70.064 1.00 23.41 334 THR A N 1
ATOM 2673 C CA . THR A 1 334 ? -57.602 7.455 69.615 1.00 23.41 334 THR A CA 1
ATOM 2674 C C . THR A 1 334 ? -57.527 6.582 70.864 1.00 23.41 334 THR A C 1
ATOM 2676 O O . THR A 1 334 ? -56.475 6.461 71.492 1.00 23.41 334 THR A O 1
ATOM 2679 N N . LEU A 1 335 ? -58.666 6.028 71.286 1.00 24.02 335 LEU A N 1
ATOM 2680 C CA . LEU A 1 335 ? -58.759 5.145 72.450 1.00 24.02 335 LEU A CA 1
ATOM 2681 C C . LEU A 1 335 ? -58.016 3.827 72.176 1.00 24.02 335 LEU A C 1
ATOM 2683 O O . LEU A 1 335 ? -58.578 2.847 71.694 1.00 24.02 335 LEU A O 1
ATOM 2687 N N . HIS A 1 336 ? -56.733 3.813 72.533 1.00 23.20 336 HIS A N 1
ATOM 2688 C CA . HIS A 1 336 ? -55.982 2.610 72.864 1.00 23.20 336 HIS A CA 1
ATOM 2689 C C . HIS A 1 336 ? -56.609 1.963 74.108 1.00 23.20 336 HIS A C 1
ATOM 2691 O O . HIS A 1 336 ? -56.415 2.431 75.231 1.00 23.20 336 HIS A O 1
ATOM 2697 N N . LEU A 1 337 ? -57.344 0.863 73.929 1.00 23.56 337 LEU A N 1
ATOM 2698 C CA . LEU A 1 337 ? -57.738 -0.011 75.034 1.00 23.56 337 LEU A CA 1
ATOM 2699 C C . LEU A 1 337 ? -56.531 -0.880 75.430 1.00 23.56 337 LEU A C 1
ATOM 2701 O O . LEU A 1 337 ? -56.387 -2.025 75.008 1.00 23.56 337 LEU A O 1
ATOM 2705 N N . SER A 1 338 ? -55.624 -0.313 76.224 1.00 23.64 338 SER A N 1
ATOM 2706 C CA . SER A 1 338 ? -54.621 -1.086 76.957 1.00 23.64 338 SER A CA 1
ATOM 2707 C C . SER A 1 338 ? -55.277 -1.634 78.224 1.00 23.64 338 SER A C 1
ATOM 2709 O O . SER A 1 338 ? -55.556 -0.879 79.154 1.00 23.64 338 SER A O 1
ATOM 2711 N N . LEU A 1 339 ? -55.535 -2.946 78.266 1.00 27.02 339 LEU A N 1
ATOM 2712 C CA . LEU A 1 339 ? -55.904 -3.654 79.494 1.00 27.02 339 LEU A CA 1
ATOM 2713 C C . LEU A 1 339 ? -54.752 -3.538 80.503 1.00 27.02 339 LEU A C 1
ATOM 2715 O O . LEU A 1 339 ? -53.758 -4.254 80.409 1.00 27.02 339 LEU A O 1
ATOM 2719 N N . ALA A 1 340 ? -54.899 -2.658 81.487 1.00 24.69 340 ALA A N 1
ATOM 2720 C CA . ALA A 1 340 ? -54.043 -2.622 82.661 1.00 24.69 340 ALA A CA 1
ATOM 2721 C C . ALA A 1 340 ? -54.893 -2.355 83.912 1.00 24.69 340 ALA A C 1
ATOM 2723 O O . ALA A 1 340 ? -55.520 -1.311 84.035 1.00 24.69 340 ALA A O 1
ATOM 2724 N N . ALA A 1 341 ? -54.872 -3.337 84.817 1.00 28.20 341 ALA A N 1
ATOM 2725 C CA . ALA A 1 341 ? -55.223 -3.285 86.239 1.00 28.20 341 ALA A CA 1
ATOM 2726 C C . ALA A 1 341 ? -56.632 -2.779 86.622 1.00 28.20 341 ALA A C 1
ATOM 2728 O O . ALA A 1 341 ? -56.936 -1.590 86.648 1.00 28.20 341 ALA A O 1
ATOM 2729 N N . GLY A 1 342 ? -57.485 -3.726 87.024 1.00 26.61 342 GLY A N 1
ATOM 2730 C CA . GLY A 1 342 ? -58.827 -3.465 87.526 1.00 26.61 342 GLY A CA 1
ATOM 2731 C C . GLY A 1 342 ? -58.864 -2.670 88.833 1.00 26.61 342 GLY A C 1
ATOM 2732 O O . GLY A 1 342 ? -58.144 -2.972 89.780 1.00 26.61 342 GLY A O 1
ATOM 2733 N N . ARG A 1 343 ? -59.783 -1.703 88.879 1.00 25.67 343 ARG A N 1
ATOM 2734 C CA . ARG A 1 343 ? -60.474 -1.173 90.065 1.00 25.67 343 ARG A CA 1
ATOM 2735 C C . ARG A 1 343 ? -61.731 -0.457 89.560 1.00 25.67 343 ARG A C 1
ATOM 2737 O O . ARG A 1 343 ? -61.634 0.644 89.034 1.00 25.67 343 ARG A O 1
ATOM 2744 N N . PHE A 1 344 ? -62.902 -1.077 89.700 1.00 24.03 344 PHE A N 1
ATOM 2745 C CA . PHE A 1 344 ? -64.188 -0.386 89.558 1.00 24.03 344 PHE A CA 1
ATOM 2746 C C . PHE A 1 344 ? -64.808 -0.249 90.947 1.00 24.03 344 PHE A C 1
ATOM 2748 O O . PHE A 1 344 ? -65.186 -1.234 91.577 1.00 24.03 344 PHE A O 1
ATOM 2755 N N . ILE A 1 345 ? -64.858 0.991 91.430 1.00 25.22 345 ILE A N 1
ATOM 2756 C CA . ILE A 1 345 ? -65.647 1.404 92.588 1.00 25.22 345 ILE A CA 1
ATOM 2757 C C . ILE A 1 345 ? -66.988 1.872 92.024 1.00 25.22 345 ILE A C 1
ATOM 2759 O O . ILE A 1 345 ? -67.041 2.825 91.252 1.00 25.22 345 ILE A O 1
ATOM 2763 N N . SER A 1 346 ? -68.066 1.180 92.385 1.00 23.27 346 SER A N 1
ATOM 2764 C CA . SER A 1 346 ? -69.434 1.618 92.108 1.00 23.27 346 SER A CA 1
ATOM 2765 C C . SER A 1 346 ? -69.783 2.778 93.033 1.00 23.27 346 SER A C 1
ATOM 2767 O O . SER A 1 346 ? -69.855 2.560 94.240 1.00 23.27 346 SER A O 1
ATOM 2769 N N . HIS A 1 347 ? -70.042 3.966 92.487 1.00 24.83 347 HIS A N 1
ATOM 2770 C CA . HIS A 1 347 ? -70.909 4.974 93.104 1.00 24.83 347 HIS A CA 1
ATOM 2771 C C . HIS A 1 347 ? -71.761 5.637 92.011 1.00 24.83 347 HIS A C 1
ATOM 2773 O O . HIS A 1 347 ? -71.261 6.379 91.168 1.00 24.83 347 HIS A O 1
ATOM 2779 N N . CYS A 1 348 ? -73.058 5.327 92.036 1.00 22.83 348 CYS A N 1
ATOM 2780 C CA . CYS A 1 348 ? -74.114 6.207 91.549 1.00 22.83 348 CYS A CA 1
ATOM 2781 C C . CYS A 1 348 ? -74.132 7.454 92.440 1.00 22.83 348 CYS A C 1
ATOM 2783 O O . CYS A 1 348 ? -74.079 7.297 93.655 1.00 22.83 348 CYS A O 1
ATOM 2785 N N . ASP A 1 349 ? -74.210 8.654 91.859 1.00 23.19 349 ASP A N 1
ATOM 2786 C CA . ASP A 1 349 ? -75.307 9.588 92.148 1.00 23.19 349 ASP A CA 1
ATOM 2787 C C . ASP A 1 349 ? -75.184 10.933 91.403 1.00 23.19 349 ASP A C 1
ATOM 2789 O O . ASP A 1 349 ? -74.138 11.572 91.363 1.00 23.19 349 ASP A O 1
ATOM 2793 N N . TYR A 1 350 ? -76.328 11.318 90.826 1.00 23.61 350 TYR A N 1
ATOM 2794 C CA . TYR A 1 350 ? -76.922 12.655 90.718 1.00 23.61 350 TYR A CA 1
ATOM 2795 C C . TYR A 1 350 ? -76.132 13.860 90.150 1.00 23.61 350 TYR A C 1
ATOM 2797 O O . TYR A 1 350 ? -75.274 14.451 90.790 1.00 23.61 350 TYR A O 1
ATOM 2805 N N . LEU A 1 351 ? -76.630 14.323 88.989 1.00 24.64 351 LEU A N 1
ATOM 2806 C CA . LEU A 1 351 ? -77.078 15.702 88.701 1.00 24.64 351 LEU A CA 1
ATOM 2807 C C . LEU A 1 351 ? -76.178 16.878 89.139 1.00 24.64 351 LEU A C 1
ATOM 2809 O O . LEU A 1 351 ? -76.156 17.240 90.311 1.00 24.64 351 LEU A O 1
ATOM 2813 N N . SER A 1 352 ? -75.668 17.652 88.169 1.00 24.09 352 SER A N 1
ATOM 2814 C CA . SER A 1 352 ? -76.163 19.021 87.885 1.00 24.09 352 SER A CA 1
ATOM 2815 C C . SER A 1 352 ? -75.268 19.806 86.918 1.00 24.09 352 SER A C 1
ATOM 2817 O O . SER A 1 352 ? -74.044 19.783 86.993 1.00 24.09 352 SER A O 1
ATOM 2819 N N . CYS A 1 353 ? -75.935 20.554 86.038 1.00 24.08 353 CYS A N 1
ATOM 2820 C CA . CYS A 1 353 ? -75.420 21.650 85.222 1.00 24.08 353 CYS A CA 1
ATOM 2821 C C . CYS A 1 353 ? -74.532 22.638 85.997 1.00 24.08 353 CYS A C 1
ATOM 2823 O O . CYS A 1 353 ? -74.895 23.050 87.095 1.00 24.08 353 CYS A O 1
ATOM 2825 N N . ASN A 1 354 ? -73.502 23.188 85.345 1.00 26.02 354 ASN A N 1
ATOM 2826 C CA . ASN A 1 354 ? -73.599 24.565 84.847 1.00 26.02 354 ASN A CA 1
ATOM 2827 C C . ASN A 1 354 ? -72.397 24.988 83.997 1.00 26.02 354 ASN A C 1
ATOM 2829 O O . ASN A 1 354 ? -71.238 24.797 84.353 1.00 26.02 354 ASN A O 1
ATOM 2833 N N . CYS A 1 355 ? -72.730 25.636 82.884 1.00 24.00 355 CYS A N 1
ATOM 2834 C CA . CYS A 1 355 ? -71.853 26.451 82.063 1.00 24.00 355 CYS A CA 1
ATOM 2835 C C . CYS A 1 355 ? -71.134 27.522 82.892 1.00 24.00 355 CYS A C 1
ATOM 2837 O O . CYS A 1 355 ? -71.774 28.163 83.722 1.00 24.00 355 CYS A O 1
ATOM 2839 N N . HIS A 1 356 ? -69.882 27.828 82.544 1.00 26.19 356 HIS A N 1
ATOM 2840 C CA . HIS A 1 356 ? -69.387 29.206 82.513 1.00 26.19 356 HIS A CA 1
ATOM 2841 C C . HIS A 1 356 ? -68.442 29.396 81.322 1.00 26.19 356 HIS A C 1
ATOM 2843 O O . HIS A 1 356 ? -67.492 28.642 81.124 1.00 26.19 356 HIS A O 1
ATOM 2849 N N . MET A 1 357 ? -68.773 30.405 80.514 1.00 28.80 357 MET A N 1
ATOM 2850 C CA . MET A 1 357 ? -67.949 30.975 79.453 1.00 28.80 357 MET A CA 1
ATOM 2851 C C . MET A 1 357 ? -66.676 31.605 80.032 1.00 28.80 357 MET A C 1
ATOM 2853 O O . MET A 1 357 ? -66.716 32.226 81.091 1.00 28.80 357 MET A O 1
ATOM 2857 N N . GLY A 1 358 ? -65.586 31.545 79.269 1.00 26.94 358 GLY A N 1
ATOM 2858 C CA . GLY A 1 358 ? -64.384 32.346 79.484 1.00 26.94 358 GLY A CA 1
ATOM 2859 C C . GLY A 1 358 ? -63.623 32.494 78.172 1.00 26.94 358 GLY A C 1
ATOM 2860 O O . GLY A 1 358 ? -63.059 31.530 77.670 1.00 26.94 358 GLY A O 1
ATOM 2861 N N . GLN A 1 359 ? -63.706 33.690 77.597 1.00 27.84 359 GLN A N 1
ATOM 2862 C CA . GLN A 1 359 ? -63.191 34.108 76.295 1.00 27.84 359 GLN A CA 1
ATOM 2863 C C . GLN A 1 359 ? -61.652 34.197 76.225 1.00 27.84 359 GLN A C 1
ATOM 2865 O O . GLN A 1 359 ? -61.001 34.529 77.209 1.00 27.84 359 GLN A O 1
ATOM 2870 N N . SER A 1 360 ? -61.146 33.933 75.012 1.00 28.09 360 SER A N 1
ATOM 2871 C CA . SER A 1 360 ? -59.986 34.511 74.296 1.00 28.09 360 SER A CA 1
ATOM 2872 C C . SER A 1 360 ? -58.876 35.227 75.079 1.00 28.09 360 SER A C 1
ATOM 2874 O O . SER A 1 360 ? -59.152 36.226 75.739 1.00 28.09 360 SER A O 1
ATOM 2876 N N . VAL A 1 361 ? -57.614 34.866 74.811 1.00 33.97 361 VAL A N 1
ATOM 2877 C CA . VAL A 1 361 ? -56.750 35.477 73.767 1.00 33.97 361 VAL A CA 1
ATOM 2878 C C . VAL A 1 361 ? -55.848 34.390 73.192 1.00 33.97 361 VAL A C 1
ATOM 2880 O O . VAL A 1 361 ? -55.381 33.551 73.994 1.00 33.97 361 VAL A O 1
#

pLDDT: mean 71.66, std 25.74, range [22.83, 98.5]

Foldseek 3Di:
DDDPPDPPPPDPPDDPPPDPVPPCPDPDPPPPVPDDQVLLPPCPPPPVVVVVVVVVVVVCVVVDPDDPPPPCPPPDPDDDPDCVVPVPVVVVVVCVVVVHDDDDDPCVLQDLDQQDPVCNVPPVSRVVSVVSVVVNVVVVVVVVVVVVVCVVCVVVVVVVVVVVVVVVVVVVVVVVVVVVVVVVVVVVVSSVVSVVVVVVVVVVVVVVVVVVVVVVVVVVVVVVVVVVVVVVVVVVVVVVVVPDPPDDPPQKDKDAADPDDPPDPFAEAEAEDPDPDDPDDCPDPVNVVVQNVVCHVRVHIYMYGYDDDDDDDDDDDDDDDDDDDDDDDDDDPPDDPDDDDDDDDDDDDDDDDDDDDDDDD

Organism: Zea mays (NCBI:txid4577)

Radius of gyration: 58.61 Å; chains: 1; bounding box: 113×63×157 Å